Protein AF-A0A1L9RGF5-F1 (afdb_monomer_lite)

pLDDT: mean 86.35, std 18.04, range [28.81, 98.56]

Sequence (204 aa):
MDSTRITSNPTIIARNMRKLTLLAQNYNLTIAYEAPAWGIHLNTWQQTHQIIQMVNLPNLKHCLDTFHISTKLACDPFNATSPIKPTGMDNFTTSLTEMKQTLQPSDIAYFQLSDATVADPAQRGYPRKDLAQPAYMTQSRNCRIFPCEEAYGGILPAVDVARAVFDLGYEGWVSMEVFYTELWEEREEYVFLFLYHIIWMLMR

Structure (mmCIF, N/CA/C/O backbone):
data_AF-A0A1L9RGF5-F1
#
_entry.id   AF-A0A1L9RGF5-F1
#
loop_
_atom_site.group_PDB
_atom_site.id
_atom_site.type_symbol
_atom_site.label_atom_id
_atom_site.label_alt_id
_atom_site.label_comp_id
_atom_site.label_asym_id
_atom_site.label_entity_id
_atom_site.label_seq_id
_atom_site.pdbx_PDB_ins_code
_atom_site.Cartn_x
_atom_site.Cartn_y
_atom_site.Cartn_z
_atom_site.occupancy
_atom_site.B_iso_or_equiv
_atom_site.auth_seq_id
_atom_site.auth_comp_id
_atom_site.auth_asym_id
_atom_site.auth_atom_id
_atom_site.pdbx_PDB_model_num
ATOM 1 N N . MET A 1 1 ? 2.642 22.211 -5.045 1.00 56.94 1 MET A N 1
ATOM 2 C CA . MET A 1 1 ? 2.192 22.211 -3.633 1.00 56.94 1 MET A CA 1
ATOM 3 C C . MET A 1 1 ? 3.292 22.835 -2.793 1.00 56.94 1 MET A C 1
ATOM 5 O O . MET A 1 1 ? 4.449 22.542 -3.057 1.00 56.94 1 MET A O 1
ATOM 9 N N . ASP A 1 2 ? 2.955 23.693 -1.833 1.00 69.25 2 ASP A N 1
ATOM 10 C CA . ASP A 1 2 ? 3.931 24.274 -0.904 1.00 69.25 2 ASP A CA 1
ATOM 11 C C . ASP A 1 2 ? 4.334 23.221 0.144 1.00 69.25 2 ASP A C 1
ATOM 13 O O . ASP A 1 2 ? 3.563 22.913 1.055 1.00 69.25 2 ASP A O 1
ATOM 17 N N . SER A 1 3 ? 5.520 22.628 -0.016 1.00 66.50 3 SER A N 1
ATOM 18 C CA . SER A 1 3 ? 6.023 21.556 0.854 1.00 66.50 3 SER A CA 1
ATOM 19 C C . SER A 1 3 ? 6.250 22.014 2.296 1.00 66.50 3 SER A C 1
ATOM 21 O O . SER A 1 3 ? 6.232 21.180 3.201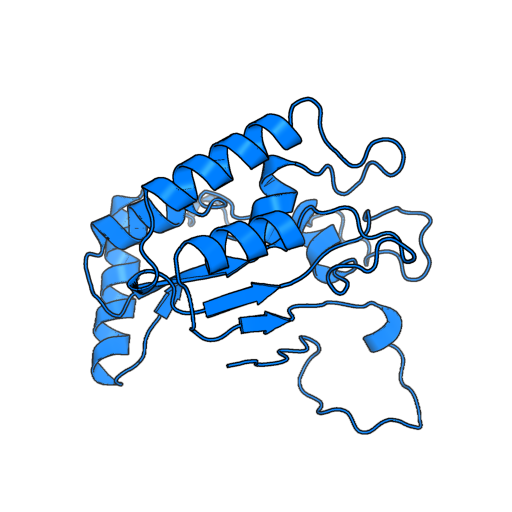 1.00 66.50 3 SER A O 1
ATOM 23 N N . THR A 1 4 ? 6.375 23.323 2.543 1.00 72.75 4 THR A N 1
ATOM 24 C CA . THR A 1 4 ? 6.558 23.880 3.893 1.00 72.75 4 THR A CA 1
ATOM 25 C C . THR A 1 4 ? 5.317 23.722 4.774 1.00 72.75 4 THR A C 1
ATOM 27 O O . THR A 1 4 ? 5.412 23.746 6.000 1.00 72.75 4 THR A O 1
ATOM 30 N N . ARG A 1 5 ? 4.148 23.488 4.163 1.00 81.88 5 ARG A N 1
ATOM 31 C CA . ARG A 1 5 ? 2.879 23.233 4.864 1.00 81.88 5 ARG A CA 1
ATOM 32 C C . ARG A 1 5 ? 2.618 21.749 5.129 1.00 81.88 5 ARG A C 1
ATOM 34 O O . ARG A 1 5 ? 1.584 21.409 5.701 1.00 81.88 5 ARG A O 1
ATOM 41 N N . ILE A 1 6 ? 3.527 20.865 4.717 1.00 86.81 6 ILE A N 1
ATOM 42 C CA . ILE A 1 6 ? 3.364 19.413 4.812 1.00 86.81 6 ILE A CA 1
ATOM 43 C C . ILE A 1 6 ? 4.264 18.898 5.933 1.00 86.81 6 ILE A C 1
ATOM 45 O O . ILE A 1 6 ? 5.486 18.860 5.812 1.00 86.81 6 ILE A O 1
ATOM 49 N N . THR A 1 7 ? 3.651 18.509 7.048 1.00 91.06 7 THR A N 1
ATOM 50 C CA . THR A 1 7 ? 4.383 18.040 8.228 1.00 91.06 7 THR A CA 1
ATOM 51 C C . THR A 1 7 ? 4.850 16.593 8.075 1.00 91.06 7 THR A C 1
ATOM 53 O O . THR A 1 7 ? 4.091 15.740 7.619 1.00 91.06 7 THR A O 1
ATOM 56 N N . SER A 1 8 ? 6.079 16.312 8.507 1.00 92.94 8 SER A N 1
ATOM 57 C CA . SER A 1 8 ? 6.613 14.958 8.697 1.00 92.94 8 SER A CA 1
ATOM 58 C C . SER A 1 8 ? 6.431 14.439 10.128 1.00 92.94 8 SER A C 1
ATOM 60 O O . SER A 1 8 ? 6.827 13.318 10.428 1.00 92.94 8 SER A O 1
ATOM 62 N N . ASN A 1 9 ? 5.863 15.244 11.038 1.00 95.62 9 ASN A N 1
ATOM 63 C CA . ASN A 1 9 ? 5.766 14.892 12.452 1.00 95.62 9 ASN A CA 1
ATOM 64 C C . ASN A 1 9 ? 4.629 13.874 12.680 1.00 95.62 9 ASN A C 1
ATOM 66 O O . ASN A 1 9 ? 3.456 14.253 12.561 1.00 95.62 9 ASN A O 1
ATOM 70 N N . PRO A 1 10 ? 4.936 12.623 13.077 1.00 95.88 10 PRO A N 1
ATOM 71 C CA . PRO A 1 10 ? 3.932 11.569 13.204 1.00 95.88 10 PRO A CA 1
ATOM 72 C C . PRO A 1 10 ? 2.870 11.889 14.262 1.00 95.88 10 PRO A C 1
ATOM 74 O O . PRO A 1 10 ? 1.701 11.579 14.062 1.00 95.88 10 PRO A O 1
ATOM 77 N N . THR A 1 11 ? 3.218 12.611 15.330 1.00 97.62 11 THR A N 1
ATOM 78 C CA . THR A 1 11 ? 2.260 13.038 16.362 1.00 97.62 11 THR A CA 1
ATOM 79 C C . THR A 1 11 ? 1.244 14.040 15.816 1.00 97.62 11 THR A C 1
ATOM 81 O O . THR A 1 11 ? 0.062 13.984 16.161 1.00 97.62 11 THR A O 1
ATOM 84 N N . ILE A 1 12 ? 1.667 14.959 14.940 1.00 96.88 12 ILE A N 1
ATOM 85 C CA . ILE A 1 12 ? 0.743 15.907 14.298 1.00 96.88 12 ILE A CA 1
ATOM 86 C C . ILE A 1 12 ? -0.170 15.166 13.318 1.00 96.88 12 ILE A C 1
ATOM 88 O O . ILE A 1 12 ? -1.377 15.424 13.305 1.00 96.88 12 ILE A O 1
ATOM 92 N N . ILE A 1 13 ? 0.384 14.232 12.540 1.00 96.75 13 ILE A N 1
ATOM 93 C CA . ILE A 1 13 ? -0.374 13.415 11.587 1.00 96.75 13 ILE A CA 1
ATOM 94 C C . ILE A 1 13 ? -1.412 12.568 12.330 1.00 96.75 13 ILE A C 1
ATOM 96 O O . ILE A 1 13 ? -2.599 12.662 12.022 1.00 96.75 13 ILE A O 1
ATOM 100 N N . ALA A 1 14 ? -1.008 11.839 13.373 1.00 98.06 14 ALA A N 1
ATOM 101 C CA . ALA A 1 14 ? -1.903 11.042 14.207 1.00 98.06 14 ALA A CA 1
ATOM 102 C C . ALA A 1 14 ? -2.989 11.899 14.870 1.00 98.06 14 ALA A C 1
ATOM 104 O O . ALA A 1 14 ? -4.164 11.546 14.841 1.00 98.06 14 ALA A O 1
ATOM 105 N N . ARG A 1 15 ? -2.652 13.084 15.396 1.00 98.19 15 ARG A N 1
ATOM 106 C CA . ARG A 1 15 ? -3.656 14.009 15.948 1.00 98.19 15 ARG A CA 1
ATOM 107 C C . ARG A 1 15 ? -4.696 14.423 14.902 1.00 98.19 15 ARG A C 1
ATOM 109 O O . ARG A 1 15 ? -5.881 14.504 15.226 1.00 98.19 15 ARG A O 1
ATOM 116 N N . ASN A 1 16 ? -4.273 14.707 13.671 1.00 96.75 16 ASN A N 1
ATOM 117 C CA . ASN A 1 16 ? -5.183 15.078 12.585 1.00 96.75 16 ASN A CA 1
ATOM 118 C C . ASN A 1 16 ? -6.050 13.884 12.155 1.00 96.75 16 ASN A C 1
ATOM 120 O O . ASN A 1 16 ? -7.268 14.026 12.053 1.00 96.75 16 ASN A O 1
ATOM 124 N N . MET A 1 17 ? -5.450 12.701 12.000 1.00 97.88 17 MET A N 1
ATOM 125 C CA . MET A 1 17 ? -6.166 11.466 11.676 1.00 97.88 17 MET A CA 1
ATOM 126 C C . MET A 1 17 ? -7.168 11.078 12.762 1.00 97.88 17 MET A C 1
ATOM 128 O O . MET A 1 17 ? -8.285 10.677 12.443 1.00 97.88 17 MET A O 1
ATOM 132 N N . ARG A 1 18 ? -6.843 11.281 14.044 1.00 98.44 18 ARG A N 1
ATOM 133 C CA . ARG A 1 18 ? -7.772 11.043 15.156 1.00 98.44 18 ARG A CA 1
ATOM 134 C C . ARG A 1 18 ? -9.020 11.919 15.052 1.00 98.44 18 ARG A C 1
ATOM 136 O O . ARG A 1 18 ? -10.116 11.422 15.279 1.00 98.44 18 ARG A O 1
ATOM 143 N N . LYS A 1 19 ? -8.886 13.192 14.656 1.00 98.44 19 LYS A N 1
ATOM 144 C CA . LYS A 1 19 ? -10.044 14.078 14.425 1.00 98.44 19 LYS A CA 1
ATOM 145 C C . LYS A 1 19 ? -10.936 13.568 13.290 1.00 98.44 19 LYS A C 1
ATOM 147 O O . LYS A 1 19 ? -12.147 13.508 13.469 1.00 98.44 19 LYS A O 1
ATOM 152 N N . LEU A 1 20 ? -10.342 13.181 12.157 1.00 98.12 20 LEU A N 1
ATOM 153 C CA . LEU A 1 20 ? -11.079 12.602 11.026 1.00 98.12 20 LEU A CA 1
ATOM 154 C C . LEU A 1 20 ? -11.795 11.306 11.431 1.00 98.12 20 LEU A C 1
ATOM 156 O O . LEU A 1 20 ? -12.963 11.115 11.114 1.00 98.12 20 LEU A O 1
ATOM 160 N N . THR A 1 21 ? -11.108 10.447 12.179 1.00 98.25 21 THR A N 1
ATOM 161 C CA . THR A 1 21 ? -11.623 9.140 12.601 1.00 98.25 21 THR A CA 1
ATOM 162 C C . THR A 1 21 ? -12.789 9.274 13.584 1.00 98.25 21 THR A C 1
ATOM 164 O O . THR A 1 21 ? -13.803 8.596 13.424 1.00 98.25 21 THR A O 1
ATOM 167 N N . LEU A 1 22 ? -12.696 10.192 14.556 1.00 98.38 22 LEU A N 1
ATOM 168 C CA . LEU A 1 22 ? -13.803 10.514 15.468 1.00 98.38 22 LEU A CA 1
ATOM 169 C C . LEU A 1 22 ? -15.009 11.095 14.720 1.00 98.38 22 LEU A C 1
ATOM 171 O O . LEU A 1 22 ? -16.147 10.772 15.043 1.00 98.38 22 LEU A O 1
ATOM 175 N N . LEU A 1 23 ? -14.775 11.930 13.702 1.00 98.31 23 LEU A N 1
ATOM 176 C CA . LEU A 1 23 ? -15.855 12.446 12.864 1.00 98.31 23 LEU A CA 1
ATOM 177 C C . LEU A 1 23 ? -16.538 11.316 12.083 1.00 98.31 23 LEU A C 1
ATOM 179 O O . LEU A 1 23 ? -17.761 11.241 12.085 1.00 98.31 23 LEU A O 1
ATOM 183 N N . ALA A 1 24 ? -15.761 10.427 11.462 1.00 97.94 24 ALA A N 1
ATOM 184 C CA . ALA A 1 24 ? -16.268 9.275 10.719 1.00 97.94 24 ALA A CA 1
ATOM 185 C C . ALA A 1 24 ? -17.099 8.329 11.602 1.00 97.94 24 ALA A C 1
ATOM 187 O O . ALA A 1 24 ? -18.116 7.797 11.156 1.00 97.94 24 ALA A O 1
ATOM 188 N N . GLN A 1 25 ? -16.715 8.182 12.873 1.00 96.12 25 GLN A N 1
ATOM 189 C CA . GLN A 1 25 ? -17.428 7.354 13.842 1.00 96.12 25 GLN A CA 1
ATOM 190 C C . GLN A 1 25 ? -18.877 7.820 14.056 1.00 96.12 25 GLN A C 1
ATOM 192 O O . GLN A 1 25 ? -19.767 6.981 14.162 1.00 96.12 25 GLN A O 1
ATOM 197 N N . ASN A 1 26 ? -19.144 9.133 14.024 1.00 97.38 26 ASN A N 1
ATOM 198 C CA . ASN A 1 26 ? -20.505 9.679 14.141 1.00 97.38 26 ASN A CA 1
ATOM 199 C C . ASN A 1 26 ? -21.429 9.268 12.981 1.00 97.38 26 ASN A C 1
ATOM 201 O O . ASN A 1 26 ? -22.647 9.381 13.098 1.00 97.38 26 ASN A O 1
ATOM 205 N N . TYR A 1 27 ? -20.854 8.797 11.873 1.00 97.94 27 TYR A N 1
ATOM 206 C CA . TYR A 1 27 ? -21.569 8.344 10.682 1.00 97.94 27 TYR A CA 1
ATOM 207 C C . TYR A 1 27 ? -21.451 6.830 10.460 1.00 97.94 27 TYR A C 1
ATOM 209 O O . TYR A 1 27 ? -21.814 6.347 9.392 1.00 97.94 27 TYR A O 1
ATOM 217 N N . ASN A 1 28 ? -20.942 6.072 11.442 1.00 96.56 28 ASN A N 1
ATOM 218 C CA . ASN A 1 28 ? -20.653 4.638 11.314 1.00 96.56 28 ASN A CA 1
ATOM 219 C C . ASN A 1 28 ? -19.718 4.305 10.133 1.00 96.56 28 ASN A C 1
ATOM 221 O O . ASN A 1 28 ? -19.829 3.245 9.519 1.00 96.56 28 ASN A O 1
ATOM 225 N N . LEU A 1 29 ? -18.790 5.212 9.811 1.00 97.44 29 LEU A N 1
ATOM 226 C CA . LEU A 1 29 ? -17.823 5.031 8.732 1.00 97.44 29 LEU A CA 1
ATOM 227 C C . LEU A 1 29 ? -16.473 4.536 9.266 1.00 97.44 29 LEU A C 1
ATOM 229 O O . LEU A 1 29 ? -15.994 4.964 10.323 1.00 97.44 29 LEU A O 1
ATOM 233 N N . THR A 1 30 ? -15.841 3.663 8.480 1.00 97.31 30 THR A N 1
ATOM 234 C CA . THR A 1 30 ? -14.445 3.244 8.657 1.00 97.31 30 THR A CA 1
ATOM 235 C C . THR A 1 30 ? -13.564 4.016 7.682 1.00 97.31 30 THR A C 1
ATOM 237 O O . THR A 1 30 ? -13.888 4.126 6.503 1.00 97.31 30 THR A O 1
ATOM 240 N N . ILE A 1 31 ? -12.448 4.544 8.173 1.00 98.12 31 ILE A N 1
ATOM 241 C CA . ILE A 1 31 ? -11.410 5.173 7.363 1.00 98.12 31 ILE A CA 1
ATOM 242 C C . ILE A 1 31 ? -10.376 4.108 7.001 1.00 98.12 31 ILE A C 1
ATOM 244 O O . ILE A 1 31 ? -9.749 3.529 7.888 1.00 98.12 31 ILE A O 1
ATOM 248 N N . ALA A 1 32 ? -10.191 3.874 5.705 1.00 97.69 32 ALA A N 1
ATOM 249 C CA . ALA A 1 32 ? -9.084 3.088 5.178 1.00 97.69 32 ALA A CA 1
ATOM 250 C C . ALA A 1 32 ? -7.934 4.050 4.842 1.00 97.69 32 ALA A C 1
ATOM 252 O O . ALA A 1 32 ? -8.108 4.971 4.044 1.00 97.69 32 ALA A O 1
ATOM 253 N N . TYR A 1 33 ? -6.789 3.896 5.505 1.00 97.75 33 TYR A N 1
ATOM 254 C CA . TYR A 1 33 ? -5.640 4.778 5.344 1.00 97.75 33 TYR A CA 1
ATOM 255 C C . TYR A 1 33 ? -4.554 4.104 4.513 1.00 97.75 33 TYR A C 1
ATOM 257 O O . TYR A 1 33 ? -4.080 3.023 4.852 1.00 97.75 33 TYR A O 1
ATOM 265 N N . GLU A 1 34 ? -4.176 4.766 3.427 1.00 96.69 34 GLU A N 1
ATOM 266 C CA . GLU A 1 34 ? -3.243 4.271 2.426 1.00 96.69 34 GLU A CA 1
ATOM 267 C C . GLU A 1 34 ? -1.946 5.088 2.422 1.00 96.69 34 GLU A C 1
ATOM 269 O O . GLU A 1 34 ? -1.970 6.317 2.551 1.00 96.69 34 GLU A O 1
ATOM 274 N N . ALA A 1 35 ? -0.811 4.411 2.234 1.00 94.50 35 ALA A N 1
ATOM 275 C CA . ALA A 1 35 ? 0.481 5.048 1.998 1.00 94.50 35 ALA A CA 1
ATOM 276 C C . ALA A 1 35 ? 0.894 4.908 0.522 1.00 94.50 35 ALA A C 1
ATOM 278 O O . ALA A 1 35 ? 1.521 3.909 0.162 1.00 94.50 35 ALA A O 1
ATOM 279 N N . PRO A 1 36 ? 0.620 5.910 -0.332 1.00 95.50 36 PRO A N 1
ATOM 280 C CA . PRO A 1 36 ? 1.058 5.868 -1.718 1.00 95.50 36 PRO A CA 1
ATOM 281 C C . PRO A 1 36 ? 2.584 5.911 -1.821 1.00 95.50 36 PRO A C 1
ATOM 283 O O . PRO A 1 36 ? 3.245 6.673 -1.114 1.00 95.50 36 PRO A O 1
ATOM 286 N N . ALA A 1 37 ? 3.157 5.158 -2.763 1.00 95.12 37 ALA A N 1
ATOM 287 C CA . ALA A 1 37 ? 4.614 5.021 -2.929 1.00 95.12 37 ALA A CA 1
ATOM 288 C C . ALA A 1 37 ? 5.360 6.356 -3.172 1.00 95.12 37 ALA A C 1
ATOM 290 O O . ALA A 1 37 ? 6.562 6.465 -2.912 1.00 95.12 37 ALA A O 1
ATOM 291 N N . TRP A 1 38 ? 4.654 7.387 -3.648 1.00 93.19 38 TRP A N 1
ATOM 292 C CA . TRP A 1 38 ? 5.167 8.749 -3.862 1.00 93.19 38 TRP A CA 1
ATOM 293 C C . TRP A 1 38 ? 4.824 9.736 -2.736 1.00 93.19 38 TRP A C 1
ATOM 295 O O . TRP A 1 38 ? 5.002 10.945 -2.906 1.00 93.19 38 TRP A O 1
ATOM 305 N N . GLY A 1 39 ? 4.298 9.271 -1.603 1.00 92.00 39 GLY A N 1
ATOM 306 C CA . GLY A 1 39 ? 4.026 10.137 -0.464 1.00 92.00 39 GLY A CA 1
ATOM 307 C C . GLY A 1 39 ? 5.298 10.838 0.026 1.00 92.00 39 GLY A C 1
ATOM 308 O O . GLY A 1 39 ? 6.377 10.242 0.077 1.00 92.00 39 GLY A O 1
ATOM 309 N N . ILE A 1 40 ? 5.166 12.125 0.363 1.00 90.06 40 ILE A N 1
ATOM 310 C CA . ILE A 1 40 ? 6.303 13.015 0.660 1.00 90.06 40 ILE A CA 1
ATOM 311 C C . ILE A 1 40 ? 7.030 12.580 1.939 1.00 90.06 40 ILE A C 1
ATOM 313 O O . ILE A 1 40 ? 8.254 12.512 1.949 1.00 90.06 40 ILE A O 1
ATOM 317 N N . HIS A 1 41 ? 6.275 12.256 2.996 1.00 90.75 41 HIS A N 1
ATOM 318 C CA . HIS A 1 41 ? 6.820 11.822 4.294 1.00 90.75 41 HIS A CA 1
ATOM 319 C C . HIS A 1 41 ? 6.364 10.416 4.710 1.00 90.75 41 HIS A C 1
ATOM 321 O O . HIS A 1 41 ? 7.046 9.761 5.494 1.00 90.75 41 HIS A O 1
ATOM 327 N N . LEU A 1 42 ? 5.220 9.960 4.188 1.00 92.75 42 LEU A N 1
ATOM 328 C CA . LEU A 1 42 ? 4.596 8.668 4.485 1.00 92.75 42 LEU A CA 1
ATOM 329 C C . LEU A 1 42 ? 4.335 7.927 3.175 1.00 92.75 42 LEU A C 1
ATOM 331 O O . LEU A 1 42 ? 3.553 8.409 2.360 1.00 92.75 42 LEU A O 1
ATOM 335 N N . ASN A 1 43 ? 5.010 6.802 2.961 1.00 95.44 43 ASN A N 1
ATOM 336 C CA . ASN A 1 43 ? 4.931 6.023 1.724 1.00 95.44 43 ASN A CA 1
ATOM 337 C C . ASN A 1 43 ? 5.195 4.519 1.921 1.00 95.44 43 ASN A C 1
ATOM 339 O O . ASN A 1 43 ? 5.500 3.824 0.952 1.00 95.44 43 ASN A O 1
ATOM 343 N N . THR A 1 44 ? 5.081 4.014 3.154 1.00 97.56 44 THR A N 1
ATOM 344 C CA . THR A 1 44 ? 5.087 2.574 3.448 1.00 97.56 44 THR A CA 1
ATOM 345 C C . THR A 1 44 ? 3.959 2.190 4.402 1.00 97.56 44 THR A C 1
ATOM 347 O O . THR A 1 44 ? 3.500 3.005 5.211 1.00 97.56 44 THR A O 1
ATOM 350 N N . TRP A 1 45 ? 3.535 0.924 4.350 1.00 97.88 45 TRP A N 1
ATOM 351 C CA . TRP A 1 45 ? 2.506 0.404 5.252 1.00 97.88 45 TRP A CA 1
ATOM 352 C C . TRP A 1 45 ? 2.960 0.443 6.721 1.00 97.88 45 TRP A C 1
ATOM 354 O O . TRP A 1 45 ? 2.133 0.698 7.593 1.00 97.88 45 TRP A O 1
ATOM 364 N N . GLN A 1 46 ? 4.260 0.274 7.014 1.00 98.06 46 GLN A N 1
ATOM 365 C CA . GLN A 1 46 ? 4.794 0.367 8.381 1.00 98.06 46 GLN A CA 1
ATOM 366 C C . GLN A 1 46 ? 4.556 1.755 8.975 1.00 98.06 46 GLN A C 1
ATOM 368 O O . GLN A 1 46 ? 4.136 1.893 10.125 1.00 98.06 46 GLN A O 1
ATOM 373 N N . GLN A 1 47 ? 4.791 2.802 8.182 1.00 97.50 47 GLN A N 1
ATOM 374 C CA . GLN A 1 47 ? 4.573 4.167 8.637 1.00 97.50 47 GLN A CA 1
ATOM 375 C C . GLN A 1 47 ? 3.081 4.445 8.860 1.00 97.50 47 GLN A C 1
ATOM 377 O O . GLN A 1 47 ? 2.711 5.034 9.876 1.00 97.50 47 GLN A O 1
ATOM 382 N N . THR A 1 48 ? 2.210 3.970 7.964 1.00 97.50 48 THR A N 1
ATOM 383 C CA . THR A 1 48 ? 0.754 4.004 8.178 1.00 97.50 48 THR A CA 1
ATOM 384 C C . THR A 1 48 ? 0.372 3.273 9.461 1.00 97.50 48 THR A C 1
ATOM 386 O O . THR A 1 48 ? -0.380 3.817 10.267 1.00 97.50 48 THR A O 1
ATOM 389 N N . HIS A 1 49 ? 0.938 2.090 9.707 1.00 98.44 49 HIS A N 1
ATOM 390 C CA . HIS A 1 49 ? 0.668 1.305 10.908 1.00 98.44 49 HIS A CA 1
ATOM 391 C C . HIS A 1 49 ? 1.055 2.075 12.175 1.00 98.44 49 HIS A C 1
ATOM 393 O O . HIS A 1 49 ? 0.249 2.164 13.098 1.00 98.44 49 HIS A O 1
ATOM 399 N N . GLN A 1 50 ? 2.223 2.727 12.192 1.00 98.25 50 GLN A N 1
ATOM 400 C CA . GLN A 1 50 ? 2.641 3.588 13.302 1.00 98.25 50 GLN A CA 1
ATOM 401 C C . GLN A 1 50 ? 1.610 4.694 13.589 1.00 98.25 50 GLN A C 1
ATOM 403 O O . GLN A 1 50 ? 1.270 4.938 14.749 1.00 98.25 50 GLN A O 1
ATOM 408 N N . ILE A 1 51 ? 1.081 5.349 12.550 1.00 98.50 51 ILE A N 1
ATOM 409 C CA . ILE A 1 51 ? 0.043 6.376 12.711 1.00 98.50 51 ILE A CA 1
ATOM 410 C C . ILE A 1 51 ? -1.264 5.773 13.236 1.00 98.50 51 ILE A C 1
ATOM 412 O O . ILE A 1 51 ? -1.859 6.343 14.150 1.00 98.50 51 ILE A O 1
ATOM 416 N N . ILE A 1 52 ? -1.703 4.628 12.705 1.00 98.44 52 ILE A N 1
ATOM 417 C CA . ILE A 1 52 ? -2.920 3.934 13.157 1.00 98.44 52 ILE A CA 1
ATOM 418 C C . ILE A 1 52 ? -2.815 3.580 14.647 1.00 98.44 52 ILE A C 1
ATOM 420 O O . ILE A 1 52 ? -3.731 3.884 15.414 1.00 98.44 52 ILE A O 1
ATOM 424 N N . GLN A 1 53 ? -1.673 3.039 15.078 1.00 98.44 53 GLN A N 1
ATOM 425 C CA . GLN A 1 53 ? -1.404 2.718 16.482 1.00 98.44 53 GLN A CA 1
ATOM 426 C C . GLN A 1 53 ? -1.446 3.966 17.378 1.00 98.44 53 GLN A C 1
ATOM 428 O O . GLN A 1 53 ? -2.051 3.941 18.447 1.00 98.44 53 GLN A O 1
ATOM 433 N N . MET A 1 54 ? -0.873 5.092 16.935 1.00 98.50 54 MET A N 1
ATOM 434 C CA . MET A 1 54 ? -0.946 6.360 17.677 1.00 98.50 54 MET A CA 1
ATOM 435 C C . MET A 1 54 ? -2.370 6.927 17.755 1.00 98.50 54 MET A C 1
ATOM 437 O O . MET A 1 54 ? -2.737 7.547 18.754 1.00 98.50 54 MET A O 1
ATOM 441 N N . VAL A 1 55 ? -3.169 6.757 16.697 1.00 98.56 55 VAL A N 1
ATOM 442 C CA . VAL A 1 55 ? -4.569 7.197 16.678 1.00 98.56 55 VAL A CA 1
ATOM 443 C C . VAL A 1 55 ? -5.407 6.358 17.630 1.00 98.56 55 VAL A C 1
ATOM 445 O O . VAL A 1 55 ? -6.250 6.943 18.307 1.00 98.56 55 VAL A O 1
ATOM 448 N N . ASN A 1 56 ? -5.170 5.045 17.707 1.00 98.00 56 ASN A N 1
ATOM 449 C CA . ASN A 1 56 ? -5.831 4.107 18.616 1.00 98.00 56 ASN A CA 1
ATOM 450 C C . ASN A 1 56 ? -7.369 4.239 18.609 1.00 98.00 56 ASN A C 1
ATOM 452 O O . ASN A 1 56 ? -7.994 4.571 19.622 1.00 98.00 56 ASN A O 1
ATOM 456 N N . LEU A 1 57 ? -7.972 4.062 17.429 1.00 98.06 57 LEU A N 1
ATOM 457 C CA . LEU A 1 57 ? -9.422 4.017 17.228 1.00 98.06 57 LEU A CA 1
ATOM 458 C C . LEU A 1 57 ? -9.768 2.882 16.252 1.00 98.06 57 LEU A C 1
ATOM 460 O O . LEU A 1 57 ? -9.113 2.764 15.218 1.00 98.06 57 LEU A O 1
ATOM 464 N N . PRO A 1 58 ? -10.806 2.074 16.531 1.00 97.12 58 PRO A N 1
ATOM 465 C CA . PRO A 1 58 ? -11.069 0.831 15.798 1.00 97.12 58 PRO A CA 1
ATOM 466 C C . PRO A 1 58 ? -11.595 1.035 14.367 1.00 97.12 58 PRO A C 1
ATOM 468 O O . PRO A 1 58 ? -11.558 0.110 13.557 1.00 97.12 58 PRO A O 1
ATOM 471 N N . ASN A 1 59 ? -12.108 2.228 14.047 1.00 97.69 59 ASN A N 1
ATOM 472 C CA . ASN A 1 59 ? -12.619 2.583 12.723 1.00 97.69 59 ASN A CA 1
ATOM 473 C C . ASN A 1 59 ? -11.583 3.323 11.857 1.00 97.69 59 ASN A C 1
ATOM 475 O O . ASN A 1 59 ? -11.956 3.914 10.846 1.00 97.69 59 ASN A O 1
ATOM 479 N N . LEU A 1 60 ? -10.300 3.294 12.229 1.00 98.50 60 LEU A N 1
ATOM 480 C CA . LEU A 1 60 ? -9.187 3.637 11.348 1.00 98.50 60 LEU A CA 1
ATOM 481 C C . LEU A 1 60 ? -8.362 2.378 11.093 1.00 98.50 60 LEU A C 1
ATOM 483 O O . LEU A 1 60 ? -7.828 1.783 12.025 1.00 98.50 60 LEU A O 1
ATOM 487 N N . LYS A 1 61 ? -8.263 1.985 9.829 1.00 98.56 61 LYS A N 1
ATOM 488 C CA . LYS A 1 61 ? -7.668 0.720 9.398 1.00 98.56 61 LYS A CA 1
ATOM 489 C C . LYS A 1 61 ? -6.801 0.926 8.165 1.00 98.56 61 LYS A C 1
ATOM 491 O O . LYS A 1 61 ? -6.857 1.976 7.529 1.00 98.56 61 LYS A O 1
ATOM 496 N N . HIS A 1 62 ? -6.015 -0.079 7.812 1.00 98.50 62 HIS A N 1
ATOM 497 C CA . HIS A 1 62 ? -5.202 -0.070 6.603 1.00 98.50 62 HIS A CA 1
ATOM 498 C C . HIS A 1 62 ? -6.056 -0.170 5.339 1.00 98.50 62 HIS A C 1
ATOM 500 O O . HIS A 1 62 ? -7.001 -0.960 5.271 1.00 98.50 62 HIS A O 1
ATOM 506 N N . CYS A 1 63 ? -5.669 0.614 4.337 1.00 98.12 63 CYS A N 1
ATOM 507 C CA . CYS A 1 63 ? -5.870 0.292 2.933 1.00 98.12 63 CYS A CA 1
ATOM 508 C C . CYS A 1 63 ? -4.539 -0.258 2.414 1.00 98.12 63 CYS A C 1
ATOM 510 O O . CYS A 1 63 ? -3.545 0.473 2.398 1.00 98.12 63 CYS A O 1
ATOM 512 N N . LEU A 1 64 ? -4.492 -1.545 2.076 1.00 98.38 64 LEU A N 1
ATOM 513 C CA . LEU A 1 64 ? -3.297 -2.151 1.489 1.00 98.38 64 LEU A CA 1
ATOM 514 C C . LEU A 1 64 ? -3.428 -2.142 -0.036 1.00 98.38 64 LEU A C 1
ATOM 516 O O . LEU A 1 64 ? -4.497 -2.441 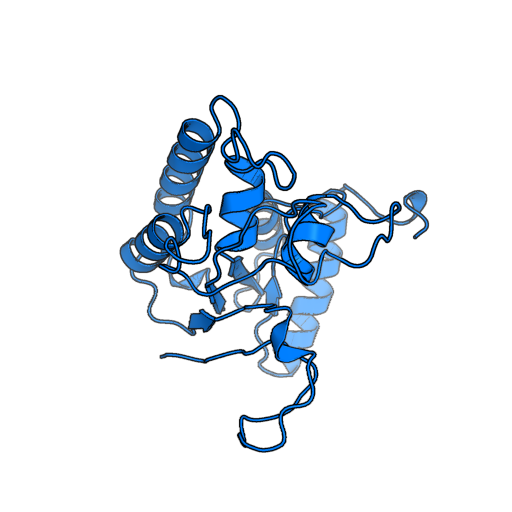-0.557 1.00 98.38 64 LEU A O 1
ATOM 520 N N . ASP A 1 65 ? -2.338 -1.834 -0.731 1.00 98.12 65 ASP A N 1
ATOM 521 C CA . ASP A 1 65 ? -2.272 -1.797 -2.195 1.00 98.12 65 ASP A CA 1
ATOM 522 C C . ASP A 1 65 ? -1.001 -2.517 -2.658 1.00 98.12 65 ASP A C 1
ATOM 524 O O . ASP A 1 65 ? 0.121 -2.150 -2.274 1.00 98.12 65 ASP A O 1
ATOM 528 N N . THR A 1 66 ? -1.173 -3.557 -3.478 1.00 98.19 66 THR A N 1
ATOM 529 C CA . THR A 1 66 ? -0.059 -4.346 -4.013 1.00 98.19 66 THR A CA 1
ATOM 530 C C . THR A 1 66 ? 0.902 -3.510 -4.843 1.00 98.19 66 THR A C 1
ATOM 532 O O . THR A 1 66 ? 2.112 -3.719 -4.742 1.00 98.19 66 THR A O 1
ATOM 535 N N . PHE A 1 67 ? 0.420 -2.530 -5.609 1.00 97.50 67 PHE A N 1
ATOM 536 C CA . PHE A 1 67 ? 1.284 -1.657 -6.395 1.00 97.50 67 PHE A CA 1
ATOM 537 C C . PHE A 1 67 ? 2.164 -0.803 -5.486 1.00 97.50 67 PHE A C 1
ATOM 539 O O . PHE A 1 67 ? 3.381 -0.755 -5.674 1.00 97.50 67 PHE A O 1
ATOM 546 N N . HIS A 1 68 ? 1.592 -0.131 -4.484 1.00 97.75 68 HIS A N 1
ATOM 547 C CA . HIS A 1 68 ? 2.369 0.7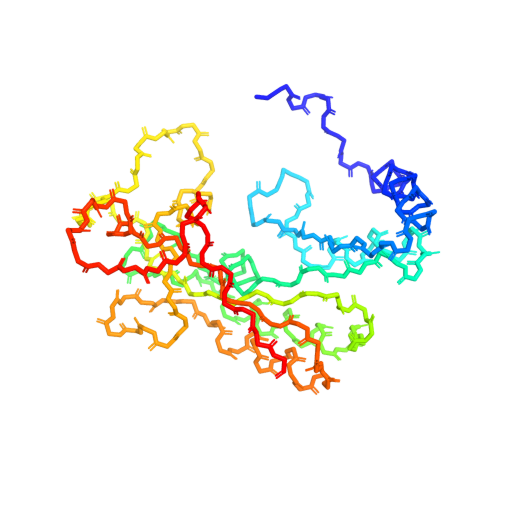51 -3.608 1.00 97.75 68 HIS A CA 1
ATOM 548 C C . HIS A 1 68 ? 3.413 -0.002 -2.788 1.00 97.75 68 HIS A C 1
ATOM 550 O O . HIS A 1 68 ? 4.555 0.453 -2.694 1.00 97.75 68 HIS A O 1
ATOM 556 N N . ILE A 1 69 ? 3.050 -1.168 -2.251 1.00 97.62 69 ILE A N 1
ATOM 557 C CA . ILE A 1 69 ? 3.968 -2.018 -1.486 1.00 97.62 69 ILE A CA 1
ATOM 558 C C . ILE A 1 69 ? 5.110 -2.513 -2.386 1.00 97.62 69 ILE A C 1
ATOM 560 O O . ILE A 1 69 ? 6.286 -2.351 -2.045 1.00 97.62 69 ILE A O 1
ATOM 564 N N . SER A 1 70 ? 4.781 -3.057 -3.559 1.00 97.00 70 SER A N 1
ATOM 565 C CA . SER A 1 70 ? 5.762 -3.636 -4.481 1.00 97.00 70 SER A CA 1
ATOM 566 C C . SER A 1 70 ? 6.681 -2.585 -5.102 1.00 97.00 70 SER A C 1
ATOM 568 O O . SER A 1 70 ? 7.904 -2.735 -5.082 1.00 97.00 70 SER A O 1
ATOM 570 N N . THR A 1 71 ? 6.127 -1.490 -5.631 1.00 94.50 71 THR A N 1
ATOM 571 C CA . THR A 1 71 ? 6.921 -0.468 -6.339 1.00 94.50 71 THR A CA 1
ATOM 572 C C . THR A 1 71 ? 7.909 0.234 -5.427 1.00 94.50 71 THR A C 1
ATOM 574 O O . THR A 1 71 ? 9.065 0.468 -5.800 1.00 94.50 71 THR A O 1
ATOM 577 N N . LYS A 1 72 ? 7.486 0.526 -4.195 1.00 93.88 72 LYS A N 1
ATOM 578 C CA . LYS A 1 72 ? 8.333 1.210 -3.229 1.00 93.88 72 LYS A CA 1
ATOM 579 C C . LYS A 1 72 ? 9.588 0.400 -2.896 1.00 93.88 72 LYS A C 1
ATOM 581 O O . LYS A 1 72 ? 10.675 0.980 -2.834 1.00 93.88 72 LYS A O 1
ATOM 586 N N . LEU A 1 73 ? 9.440 -0.912 -2.711 1.00 93.06 73 LEU A N 1
ATOM 587 C CA . LEU A 1 73 ? 10.499 -1.793 -2.214 1.00 93.06 73 LEU A CA 1
ATOM 588 C C . LEU A 1 73 ? 11.322 -2.434 -3.336 1.00 93.06 73 LEU A C 1
ATOM 590 O O . LEU A 1 73 ? 12.549 -2.429 -3.262 1.00 93.06 73 LEU A O 1
ATOM 594 N N . ALA A 1 74 ? 10.663 -2.942 -4.378 1.00 91.31 74 ALA A N 1
ATOM 595 C CA . ALA A 1 74 ? 11.292 -3.823 -5.357 1.00 91.31 74 ALA A CA 1
ATOM 596 C C . ALA A 1 74 ? 11.594 -3.157 -6.704 1.00 91.31 74 ALA A C 1
ATOM 598 O O . ALA A 1 74 ? 12.636 -3.440 -7.285 1.00 91.31 74 ALA A O 1
ATOM 599 N N . CYS A 1 75 ? 10.726 -2.273 -7.205 1.00 91.69 75 CYS A N 1
ATOM 600 C CA . CYS A 1 75 ? 10.744 -1.894 -8.623 1.00 91.69 75 CYS A CA 1
ATOM 601 C C . CYS A 1 75 ? 11.345 -0.506 -8.909 1.00 91.69 75 CYS A C 1
ATOM 603 O O . CYS A 1 75 ? 11.104 0.449 -8.169 1.00 91.69 75 CYS A O 1
ATOM 605 N N . ASP A 1 76 ? 12.107 -0.386 -9.998 1.00 90.56 76 ASP A N 1
ATOM 606 C CA . ASP A 1 76 ? 12.443 0.874 -10.662 1.00 90.56 76 ASP A CA 1
ATOM 607 C C . ASP A 1 76 ? 11.455 1.132 -11.821 1.00 90.56 76 ASP A C 1
ATOM 609 O O . ASP A 1 76 ? 11.476 0.408 -12.820 1.00 90.56 76 ASP A O 1
ATOM 613 N N . PRO A 1 77 ? 10.595 2.163 -11.719 1.00 89.06 77 PRO A N 1
ATOM 614 C CA . PRO A 1 77 ? 9.507 2.395 -12.662 1.00 89.06 77 PRO A CA 1
ATOM 615 C C . PRO A 1 77 ? 9.971 2.764 -14.072 1.00 89.06 77 PRO A C 1
ATOM 617 O O . PRO A 1 77 ? 9.144 2.740 -14.976 1.00 89.06 77 PRO A O 1
ATOM 620 N N . PHE A 1 78 ? 11.238 3.139 -14.277 1.00 88.56 78 PHE A N 1
ATOM 621 C CA . PHE A 1 78 ? 11.736 3.623 -15.571 1.00 88.56 78 PHE A CA 1
ATOM 622 C C . PHE A 1 78 ? 12.817 2.735 -16.192 1.00 88.56 78 PHE A C 1
ATOM 624 O O . PHE A 1 78 ? 13.345 3.065 -17.255 1.00 88.56 78 PHE A O 1
ATOM 631 N N . ASN A 1 79 ? 13.158 1.612 -15.559 1.00 88.88 79 ASN A N 1
ATOM 632 C CA . ASN A 1 79 ? 14.214 0.728 -16.037 1.00 88.88 79 ASN A CA 1
ATOM 633 C C . ASN A 1 79 ? 13.634 -0.523 -16.706 1.00 88.88 79 ASN A C 1
ATOM 635 O O . ASN A 1 79 ? 13.433 -1.547 -16.062 1.00 88.88 79 ASN A O 1
ATOM 639 N N . ALA A 1 80 ? 13.400 -0.453 -18.017 1.00 86.38 80 ALA A N 1
ATOM 640 C CA . ALA A 1 80 ? 12.867 -1.581 -18.787 1.00 86.38 80 ALA A CA 1
ATOM 641 C C . ALA A 1 80 ? 13.812 -2.795 -18.820 1.00 86.38 80 ALA A C 1
ATOM 643 O O . ALA A 1 80 ? 13.361 -3.935 -18.875 1.00 86.38 80 ALA A O 1
ATOM 644 N N . THR A 1 81 ? 15.125 -2.563 -18.755 1.00 88.50 81 THR A N 1
ATOM 645 C CA . THR A 1 81 ? 16.139 -3.625 -18.828 1.00 88.50 81 THR A CA 1
ATOM 646 C C . THR A 1 81 ? 16.298 -4.371 -17.503 1.00 88.50 81 THR A C 1
ATOM 648 O O . THR A 1 81 ? 16.585 -5.565 -17.492 1.00 88.50 81 THR A O 1
ATOM 651 N N . SER A 1 82 ? 16.141 -3.669 -16.381 1.00 89.62 82 SER A N 1
ATOM 652 C CA . SER A 1 82 ? 16.244 -4.219 -15.027 1.00 89.62 82 SER A CA 1
ATOM 653 C C . SER A 1 82 ? 15.183 -3.573 -14.130 1.00 89.62 82 SER A C 1
ATOM 655 O O . SER A 1 82 ? 15.516 -2.719 -13.303 1.00 89.62 82 SER A O 1
ATOM 657 N N . PRO A 1 83 ? 13.906 -3.968 -14.281 1.00 89.50 83 PRO A N 1
ATOM 658 C CA . PRO A 1 83 ? 12.787 -3.346 -13.573 1.00 89.50 83 PRO A CA 1
ATOM 659 C C . PRO A 1 83 ? 12.814 -3.589 -12.067 1.00 89.50 83 PRO A C 1
ATOM 661 O O . PRO A 1 83 ? 12.175 -2.860 -11.314 1.00 89.50 83 PRO A O 1
ATOM 664 N N . ILE A 1 84 ? 13.557 -4.596 -11.611 1.00 93.25 84 ILE A N 1
ATOM 665 C CA . ILE A 1 84 ? 13.784 -4.874 -10.198 1.00 93.25 84 ILE A CA 1
ATOM 666 C C . ILE A 1 84 ? 15.103 -4.224 -9.772 1.00 93.25 84 ILE A C 1
ATOM 668 O O . ILE A 1 84 ? 16.152 -4.438 -10.383 1.00 93.25 84 ILE A O 1
ATOM 672 N N . LYS A 1 85 ? 15.047 -3.424 -8.706 1.00 92.44 85 LYS A N 1
ATOM 673 C CA . LYS A 1 85 ? 16.210 -2.772 -8.099 1.00 92.44 85 LYS A CA 1
ATOM 674 C C . LYS A 1 85 ? 17.172 -3.818 -7.523 1.00 92.44 85 LYS A C 1
ATOM 676 O O . LYS A 1 85 ? 16.717 -4.848 -7.015 1.00 92.44 85 LYS A O 1
ATOM 681 N N . PRO A 1 86 ? 18.485 -3.529 -7.469 1.00 92.00 86 PRO A N 1
ATOM 682 C CA . PRO A 1 86 ? 19.409 -4.296 -6.638 1.00 92.00 86 PRO A CA 1
ATOM 683 C C . PRO A 1 86 ? 18.867 -4.409 -5.205 1.00 92.00 86 PRO A C 1
ATOM 685 O O . PRO A 1 86 ? 18.414 -3.407 -4.660 1.00 92.00 86 PRO A O 1
ATOM 688 N N . THR A 1 87 ? 18.865 -5.625 -4.643 1.00 92.94 87 THR A N 1
ATOM 689 C CA . THR A 1 87 ? 18.283 -5.992 -3.325 1.00 92.94 87 THR A CA 1
ATOM 690 C C . THR A 1 87 ? 16.782 -5.722 -3.143 1.00 92.94 87 THR A C 1
ATOM 692 O O . THR A 1 87 ? 16.238 -5.932 -2.058 1.00 92.94 87 THR A O 1
ATOM 695 N N . GLY A 1 88 ? 16.072 -5.311 -4.199 1.00 94.06 88 GLY A N 1
ATOM 696 C CA . GLY A 1 88 ? 14.654 -4.959 -4.133 1.00 94.06 88 GLY A CA 1
ATOM 697 C C . GLY A 1 88 ? 13.770 -6.106 -3.639 1.00 94.06 88 GLY A C 1
ATOM 698 O O . GLY A 1 88 ? 12.913 -5.897 -2.781 1.00 94.06 88 GLY A O 1
ATOM 699 N N . MET A 1 89 ? 14.027 -7.327 -4.115 1.00 96.19 89 MET A N 1
ATOM 700 C CA . MET A 1 89 ? 13.281 -8.518 -3.689 1.00 96.19 89 MET A CA 1
ATOM 701 C C . MET A 1 89 ? 13.596 -8.953 -2.255 1.00 96.19 89 MET A C 1
ATOM 703 O O . MET A 1 89 ? 12.698 -9.432 -1.563 1.00 96.19 89 MET A O 1
ATOM 707 N N . ASP A 1 90 ? 14.824 -8.741 -1.775 1.00 97.00 90 ASP A N 1
ATOM 708 C CA . ASP A 1 90 ? 15.196 -9.052 -0.389 1.00 97.00 90 ASP A CA 1
ATOM 709 C C . ASP A 1 90 ? 14.477 -8.106 0.584 1.00 97.00 90 ASP A C 1
ATOM 711 O O . ASP A 1 90 ? 13.880 -8.542 1.573 1.00 97.00 90 ASP A O 1
ATOM 715 N N . ASN A 1 91 ? 14.454 -6.807 0.260 1.00 96.38 91 ASN A N 1
ATOM 716 C CA . ASN A 1 91 ? 13.722 -5.794 1.025 1.00 96.38 91 ASN A CA 1
ATOM 717 C C . ASN A 1 91 ? 12.212 -6.061 1.008 1.00 96.38 91 ASN A C 1
ATOM 719 O O . ASN A 1 91 ? 11.546 -5.964 2.039 1.00 96.38 91 ASN A O 1
ATOM 723 N N . PHE A 1 92 ? 11.675 -6.425 -0.159 1.00 97.44 92 PHE A N 1
ATOM 724 C CA . PHE A 1 92 ? 10.275 -6.800 -0.326 1.00 97.44 92 PHE A CA 1
ATOM 725 C C . PHE A 1 92 ? 9.902 -8.011 0.537 1.00 97.44 92 PHE A C 1
ATOM 727 O O . PHE A 1 92 ? 8.970 -7.934 1.336 1.00 97.44 92 PHE A O 1
ATOM 734 N N . THR A 1 93 ? 10.680 -9.091 0.457 1.00 97.69 93 THR A N 1
ATOM 735 C CA . THR A 1 93 ? 10.453 -10.321 1.234 1.00 97.69 93 THR A CA 1
ATOM 736 C C . THR A 1 93 ? 10.539 -10.063 2.738 1.00 97.69 93 THR A C 1
ATOM 738 O O . THR A 1 93 ? 9.699 -10.537 3.509 1.00 97.69 93 THR A O 1
ATOM 741 N N . THR A 1 94 ? 11.517 -9.259 3.162 1.00 98.19 94 THR A N 1
ATOM 742 C CA . THR A 1 94 ? 11.664 -8.839 4.562 1.00 98.19 94 THR A CA 1
ATOM 743 C C . THR A 1 94 ? 10.434 -8.061 5.027 1.00 98.19 94 THR A C 1
ATOM 745 O O . THR A 1 94 ? 9.879 -8.362 6.083 1.00 98.19 94 THR A O 1
ATOM 748 N N . SER A 1 95 ? 9.945 -7.120 4.216 1.00 98.06 95 SER A N 1
ATOM 749 C CA . SER A 1 95 ? 8.760 -6.330 4.556 1.00 98.06 95 SER A CA 1
ATOM 750 C C . SER A 1 95 ? 7.478 -7.164 4.617 1.00 98.06 95 SER A C 1
ATOM 752 O O . SER A 1 95 ? 6.662 -6.936 5.507 1.00 98.06 95 SER A O 1
ATOM 754 N N . LEU A 1 96 ? 7.291 -8.145 3.727 1.00 98.25 96 LEU A N 1
ATOM 755 C CA . LEU A 1 96 ? 6.140 -9.052 3.812 1.00 98.25 96 LEU A CA 1
ATOM 756 C C . LEU A 1 96 ? 6.215 -9.960 5.042 1.00 98.25 96 LEU A C 1
ATOM 758 O O . LEU A 1 96 ? 5.192 -10.242 5.662 1.00 98.25 96 LEU A O 1
ATOM 762 N N . THR A 1 97 ? 7.417 -10.389 5.428 1.00 98.31 97 THR A N 1
ATOM 763 C CA . THR A 1 97 ? 7.620 -11.160 6.662 1.00 98.31 97 THR A CA 1
ATOM 764 C C . THR A 1 97 ? 7.239 -10.332 7.890 1.00 98.31 97 THR A C 1
ATOM 766 O O . THR A 1 97 ? 6.491 -10.808 8.742 1.00 98.31 97 THR A O 1
ATOM 769 N N . GLU A 1 98 ? 7.681 -9.073 7.948 1.00 98.44 98 GLU A N 1
ATOM 770 C CA . GLU A 1 98 ? 7.303 -8.124 9.001 1.00 98.44 98 GLU A CA 1
ATOM 771 C C . GLU A 1 98 ? 5.784 -7.886 9.030 1.00 98.44 98 GLU A C 1
ATOM 773 O O . GLU A 1 98 ? 5.177 -7.890 10.102 1.00 98.44 98 GLU A O 1
ATOM 778 N N . MET A 1 99 ? 5.147 -7.746 7.861 1.00 98.31 99 MET A N 1
ATOM 779 C CA . MET A 1 99 ? 3.697 -7.566 7.750 1.00 98.31 99 MET A CA 1
ATOM 780 C C . MET A 1 99 ? 2.940 -8.724 8.400 1.00 98.31 99 MET A C 1
ATOM 782 O O . MET A 1 99 ? 2.063 -8.481 9.229 1.00 98.31 99 MET A O 1
ATOM 786 N N . LYS A 1 100 ? 3.321 -9.971 8.085 1.00 97.81 100 LYS A N 1
ATOM 787 C CA . LYS A 1 100 ? 2.694 -11.177 8.651 1.00 97.81 100 LYS A CA 1
ATOM 788 C C . LYS A 1 100 ? 2.848 -11.287 10.171 1.00 97.81 100 LYS A C 1
ATOM 790 O O . LYS A 1 100 ? 2.021 -11.906 10.827 1.00 97.81 100 LYS A O 1
ATOM 795 N N . GLN A 1 101 ? 3.916 -10.718 10.727 1.00 98.12 101 GLN A N 1
ATOM 796 C CA . GLN A 1 101 ? 4.192 -10.733 12.167 1.00 98.12 101 GLN A CA 1
ATOM 797 C C . GLN A 1 101 ? 3.500 -9.592 12.920 1.00 98.12 101 GLN A C 1
ATOM 799 O O . GLN A 1 101 ? 3.301 -9.691 14.129 1.00 98.12 101 GLN A O 1
ATOM 804 N N . THR A 1 102 ? 3.165 -8.508 12.219 1.00 98.25 102 THR A N 1
ATOM 805 C CA . THR A 1 102 ? 2.723 -7.251 12.836 1.00 98.25 102 THR A CA 1
ATOM 806 C C . THR A 1 102 ? 1.220 -7.041 12.719 1.00 98.25 102 THR A C 1
ATOM 808 O O . THR A 1 102 ? 0.588 -6.608 13.680 1.00 98.25 102 THR A O 1
ATOM 811 N N . LEU A 1 103 ? 0.642 -7.317 11.547 1.00 98.31 103 LEU A N 1
ATOM 812 C CA . LEU A 1 103 ? -0.761 -7.023 11.271 1.00 98.31 103 LEU A CA 1
ATOM 813 C C . LEU A 1 103 ? -1.668 -8.195 11.642 1.00 98.31 103 LEU A C 1
ATOM 815 O O . LEU A 1 103 ? -1.298 -9.359 11.513 1.00 98.31 103 LEU A O 1
ATOM 819 N N . GLN A 1 104 ? -2.890 -7.872 12.048 1.00 97.81 104 GLN A N 1
ATOM 820 C CA . GLN A 1 104 ? -4.008 -8.805 12.137 1.00 97.81 104 GLN A CA 1
ATOM 821 C C . GLN A 1 104 ? -4.993 -8.549 10.987 1.00 97.81 104 GLN A C 1
ATOM 823 O O . GLN A 1 104 ? -5.120 -7.406 10.539 1.00 97.81 104 GLN A O 1
ATOM 828 N N . PRO A 1 105 ? -5.780 -9.549 10.546 1.00 97.81 105 PRO A N 1
ATOM 829 C CA . PRO A 1 105 ? -6.833 -9.343 9.544 1.00 97.81 105 PRO A CA 1
ATOM 830 C C . PRO A 1 105 ? -7.784 -8.191 9.879 1.00 97.81 105 PRO A C 1
ATOM 832 O O . PRO A 1 105 ? -8.205 -7.441 9.001 1.00 97.81 105 PRO A O 1
ATOM 835 N N . SER A 1 106 ? -8.094 -8.010 11.167 1.00 97.19 106 SER A N 1
ATOM 836 C CA . SER A 1 106 ? -8.974 -6.945 11.653 1.00 97.19 106 SER A CA 1
ATOM 837 C C . SER A 1 106 ? -8.424 -5.535 11.443 1.00 97.19 106 SER A C 1
ATOM 839 O O . SER A 1 106 ? -9.217 -4.587 11.465 1.00 97.19 106 SER A O 1
ATOM 841 N N . ASP A 1 107 ? -7.113 -5.392 11.234 1.00 98.06 107 ASP A N 1
ATOM 842 C CA . ASP A 1 107 ? -6.441 -4.110 11.010 1.00 98.06 107 ASP A CA 1
ATOM 843 C C . ASP A 1 107 ? -6.618 -3.598 9.578 1.00 98.06 107 ASP A C 1
ATOM 845 O O . ASP A 1 107 ? -6.299 -2.444 9.297 1.00 98.06 107 ASP A O 1
ATOM 849 N N . ILE A 1 108 ? -7.127 -4.433 8.668 1.00 98.38 108 ILE A N 1
ATOM 850 C CA . ILE A 1 108 ? -7.287 -4.126 7.247 1.00 98.38 108 ILE A CA 1
ATOM 851 C C . ILE A 1 108 ? -8.765 -3.818 6.984 1.00 98.38 108 ILE A C 1
ATOM 853 O O . ILE A 1 108 ? -9.655 -4.602 7.317 1.00 98.38 108 ILE A O 1
ATOM 857 N N . ALA A 1 109 ? -9.054 -2.649 6.411 1.00 97.06 109 ALA A N 1
ATOM 858 C CA . ALA A 1 109 ? -10.403 -2.309 5.952 1.00 97.06 109 ALA A CA 1
ATOM 859 C C . ALA A 1 109 ? -10.619 -2.715 4.498 1.00 97.06 109 ALA A C 1
ATOM 861 O O . ALA A 1 109 ? -11.711 -3.158 4.146 1.00 97.06 109 ALA A O 1
ATOM 862 N N . TYR A 1 110 ? -9.590 -2.537 3.673 1.00 94.94 110 TYR A N 1
ATOM 863 C CA . TYR A 1 110 ? -9.693 -2.622 2.225 1.00 94.94 110 TYR A CA 1
ATOM 864 C C . TYR A 1 110 ? -8.366 -3.092 1.631 1.00 94.94 110 TYR A C 1
ATOM 866 O O . TYR A 1 110 ? -7.303 -2.660 2.090 1.00 94.94 110 TYR A O 1
ATOM 874 N N . PHE A 1 111 ? -8.428 -3.966 0.629 1.00 97.81 111 PHE A N 1
ATOM 875 C CA . PHE A 1 111 ? -7.254 -4.456 -0.083 1.00 97.81 111 PHE A CA 1
ATOM 876 C C . PHE A 1 111 ? -7.410 -4.252 -1.593 1.00 97.81 111 PHE A C 1
ATOM 878 O O . PHE A 1 111 ? -8.450 -4.559 -2.172 1.00 97.81 111 PHE A O 1
ATOM 885 N N . GLN A 1 112 ? -6.384 -3.703 -2.231 1.00 97.75 112 GLN A N 1
ATOM 886 C CA . GLN A 1 112 ? -6.390 -3.312 -3.634 1.00 97.75 112 GLN A CA 1
ATOM 887 C C . GLN A 1 112 ? -5.298 -4.074 -4.377 1.00 97.75 112 GLN A C 1
ATOM 889 O O . GLN A 1 112 ? -4.155 -4.162 -3.924 1.00 97.75 112 GLN A O 1
ATOM 894 N N . LEU A 1 113 ? -5.684 -4.651 -5.509 1.00 97.00 113 LEU A N 1
ATOM 895 C CA . LEU A 1 113 ? -4.861 -5.503 -6.342 1.00 97.00 113 LEU A CA 1
ATOM 896 C C . LEU A 1 113 ? -4.581 -4.820 -7.672 1.00 97.00 113 LEU A C 1
ATOM 898 O O . LEU A 1 113 ? -5.487 -4.435 -8.412 1.00 97.00 113 LEU A O 1
ATOM 902 N N . SER A 1 114 ? -3.307 -4.729 -7.993 1.00 96.12 114 SER A N 1
ATOM 903 C CA . SER A 1 114 ? -2.807 -4.298 -9.286 1.00 96.12 114 SER A CA 1
ATOM 904 C C . SER A 1 114 ? -1.350 -4.706 -9.457 1.00 96.12 114 SER A C 1
ATOM 906 O O . SER A 1 114 ? -0.573 -4.811 -8.500 1.00 96.12 114 SER A O 1
ATOM 908 N N . ASP A 1 115 ? -0.993 -4.945 -10.707 1.00 95.44 115 ASP A N 1
ATOM 909 C CA . ASP A 1 115 ? 0.384 -5.019 -11.172 1.00 95.44 115 ASP A CA 1
ATOM 910 C C . ASP A 1 115 ? 0.673 -3.741 -11.975 1.00 95.44 115 ASP A C 1
ATOM 912 O O . ASP A 1 115 ? -0.183 -2.861 -12.112 1.00 95.44 115 ASP A O 1
ATOM 916 N N . ALA A 1 116 ? 1.879 -3.591 -12.497 1.00 93.88 116 ALA A N 1
ATOM 917 C CA . ALA A 1 116 ? 2.181 -2.562 -13.462 1.00 93.88 116 ALA A CA 1
ATOM 918 C C . ALA A 1 116 ? 3.253 -2.994 -14.448 1.00 93.88 116 ALA A C 1
ATOM 920 O O . ALA A 1 116 ? 4.118 -3.799 -14.121 1.00 93.88 116 ALA A O 1
ATOM 921 N N . THR A 1 117 ? 3.235 -2.369 -15.621 1.00 92.19 117 THR A N 1
ATOM 922 C CA . THR A 1 117 ? 4.377 -2.353 -16.534 1.00 92.19 117 THR A CA 1
ATOM 923 C C . THR A 1 117 ? 5.413 -1.312 -16.099 1.00 92.19 117 THR A C 1
ATOM 925 O O . THR A 1 117 ? 5.169 -0.458 -15.234 1.00 92.19 117 THR A O 1
ATOM 928 N N . VAL A 1 118 ? 6.598 -1.350 -16.711 1.00 90.31 118 VAL A N 1
ATOM 929 C CA . VAL A 1 118 ? 7.553 -0.232 -16.653 1.00 90.31 118 VAL A CA 1
ATOM 930 C C . VAL A 1 118 ? 6.955 0.973 -17.378 1.00 90.31 118 VAL A C 1
ATOM 932 O O . VAL A 1 118 ? 6.370 0.835 -18.445 1.00 90.31 118 VAL A O 1
ATOM 935 N N . ALA A 1 119 ? 7.149 2.173 -16.840 1.00 88.06 119 ALA A N 1
ATOM 936 C CA . ALA A 1 119 ? 6.793 3.425 -17.498 1.00 88.06 119 ALA A CA 1
ATOM 937 C C . ALA A 1 119 ? 7.827 3.808 -18.578 1.00 88.06 119 ALA A C 1
ATOM 939 O O . ALA A 1 119 ? 8.499 4.833 -18.467 1.00 88.06 119 ALA A O 1
ATOM 940 N N . ASP A 1 120 ? 7.979 2.979 -19.614 1.00 81.31 120 ASP A N 1
ATOM 941 C CA . ASP A 1 120 ? 8.978 3.156 -20.680 1.00 81.31 120 ASP A CA 1
ATOM 942 C C . ASP A 1 120 ? 8.566 4.239 -21.699 1.00 81.31 120 ASP A C 1
ATOM 944 O O . ASP A 1 120 ? 7.539 4.055 -22.350 1.00 81.31 120 ASP A O 1
ATOM 948 N N . PRO A 1 121 ? 9.371 5.312 -21.914 1.00 73.88 121 PRO A N 1
ATOM 949 C CA . PRO A 1 121 ? 9.236 6.314 -22.992 1.00 73.88 121 PRO A CA 1
ATOM 950 C C . PRO A 1 121 ? 8.795 5.811 -24.358 1.00 73.88 121 PRO A C 1
ATOM 952 O O . PRO A 1 121 ? 8.124 6.550 -25.082 1.00 73.88 121 PRO A O 1
ATOM 955 N N . ALA A 1 122 ? 9.196 4.599 -24.722 1.00 75.25 122 ALA A N 1
ATOM 956 C CA . ALA A 1 122 ? 8.907 4.008 -26.015 1.00 75.25 122 ALA A CA 1
ATOM 957 C C . ALA A 1 122 ? 7.542 3.298 -26.090 1.00 75.25 122 ALA A C 1
ATOM 959 O O . ALA A 1 122 ? 7.108 2.963 -27.195 1.00 75.25 122 ALA A O 1
ATOM 960 N N . GLN A 1 123 ? 6.849 3.063 -24.968 1.00 69.75 123 GLN A N 1
ATOM 961 C CA . GLN A 1 123 ? 5.594 2.309 -24.974 1.00 69.75 123 GLN A CA 1
ATOM 962 C C . GLN A 1 123 ? 4.451 3.084 -25.648 1.00 69.75 123 GLN A C 1
ATOM 964 O O . GLN A 1 123 ? 4.316 4.306 -25.519 1.00 69.75 123 GLN A O 1
ATOM 969 N N . ARG A 1 124 ? 3.578 2.365 -26.362 1.00 62.66 124 ARG A N 1
ATOM 970 C CA . ARG A 1 124 ? 2.366 2.944 -26.959 1.00 62.66 124 ARG A CA 1
ATOM 971 C C . ARG A 1 124 ? 1.457 3.478 -25.845 1.00 62.66 124 ARG A C 1
ATOM 973 O O . ARG A 1 124 ? 1.252 2.807 -24.843 1.00 62.66 124 ARG A O 1
ATOM 980 N N . GLY A 1 125 ? 0.936 4.696 -26.006 1.00 59.81 125 GLY A N 1
ATOM 981 C CA . GLY A 1 125 ? 0.163 5.352 -24.942 1.00 59.81 125 GLY A CA 1
ATOM 982 C C . GLY A 1 125 ? 1.018 5.826 -23.759 1.00 59.81 125 GLY A C 1
ATOM 983 O O . GLY A 1 125 ? 0.495 5.938 -22.653 1.00 59.81 125 GLY A O 1
ATOM 984 N N . TYR A 1 126 ? 2.318 6.083 -23.989 1.00 60.41 126 TYR A N 1
ATOM 985 C CA . TYR A 1 126 ? 3.289 6.574 -23.003 1.00 60.41 126 TYR A CA 1
ATOM 986 C C . TYR A 1 126 ? 2.687 7.591 -22.014 1.00 60.41 126 TYR A C 1
ATOM 988 O O . TYR A 1 126 ? 1.960 8.493 -22.453 1.00 60.41 126 TYR A O 1
ATOM 996 N N . PRO A 1 127 ? 3.007 7.505 -20.702 1.00 59.41 127 PRO A N 1
ATOM 997 C CA . PRO A 1 127 ? 2.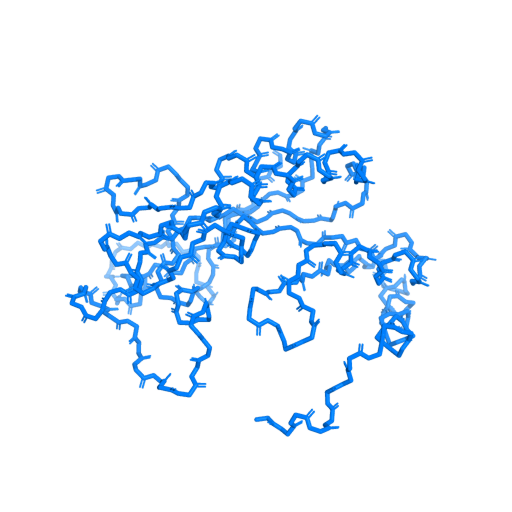492 8.405 -19.690 1.00 59.41 127 PRO A CA 1
ATOM 998 C C . PRO A 1 127 ? 2.636 9.855 -20.123 1.00 59.41 127 PRO A C 1
ATOM 1000 O O . PRO A 1 127 ? 3.706 10.290 -20.565 1.00 59.41 127 PRO A O 1
ATOM 1003 N N . ARG A 1 128 ? 1.549 10.618 -19.967 1.00 57.84 128 ARG A N 1
ATOM 1004 C CA . ARG A 1 128 ? 1.546 12.067 -20.187 1.00 57.84 128 ARG A CA 1
ATOM 1005 C C . ARG A 1 128 ? 2.782 12.661 -19.503 1.00 57.84 128 ARG A C 1
ATOM 1007 O O . ARG A 1 128 ? 2.922 12.542 -18.288 1.00 57.84 128 ARG A O 1
ATOM 1014 N N . LYS A 1 129 ? 3.686 13.264 -20.289 1.00 55.03 129 LYS A N 1
ATOM 1015 C CA . LYS A 1 129 ? 4.940 13.870 -19.810 1.00 55.03 129 LYS A CA 1
ATOM 1016 C C . LYS A 1 129 ? 4.646 15.108 -18.967 1.00 55.03 129 LYS A C 1
ATOM 1018 O O . LYS A 1 129 ? 4.819 16.233 -19.420 1.00 55.03 129 LYS A O 1
ATOM 1023 N N . ASP A 1 130 ? 4.226 14.901 -17.731 1.00 64.06 130 ASP A N 1
ATOM 1024 C CA . ASP A 1 130 ? 4.375 15.904 -16.692 1.00 64.06 130 ASP A CA 1
ATOM 1025 C C . ASP A 1 130 ? 5.693 15.620 -15.968 1.00 64.06 130 ASP A C 1
ATOM 1027 O O . ASP A 1 130 ? 5.763 14.809 -15.047 1.00 64.06 130 ASP A O 1
ATOM 1031 N N . LEU A 1 131 ? 6.766 16.261 -16.439 1.00 55.56 131 LEU A N 1
ATOM 1032 C CA . LEU A 1 131 ? 8.120 16.103 -15.894 1.00 55.56 131 LEU A CA 1
ATOM 1033 C C . LEU A 1 131 ? 8.230 16.545 -14.424 1.00 55.56 131 LEU A C 1
ATOM 1035 O O . LEU A 1 131 ? 9.249 16.281 -13.791 1.00 55.56 131 LEU A O 1
ATOM 1039 N N . ALA A 1 132 ? 7.206 17.207 -13.874 1.00 69.56 132 ALA A N 1
ATOM 1040 C CA . ALA A 1 132 ? 7.145 17.557 -12.461 1.00 69.56 132 ALA A CA 1
ATOM 1041 C C . ALA A 1 132 ? 6.558 16.435 -11.578 1.00 69.56 132 ALA A C 1
ATOM 1043 O O . ALA A 1 132 ? 6.566 16.571 -10.351 1.00 69.56 132 ALA A O 1
ATOM 1044 N N . GLN A 1 133 ? 6.041 15.341 -12.154 1.00 77.44 133 GLN A N 1
ATOM 1045 C CA . GLN A 1 133 ? 5.438 14.253 -11.379 1.00 77.44 133 GLN A CA 1
ATOM 1046 C C . GLN A 1 133 ? 6.484 13.278 -10.817 1.00 77.44 133 GLN A C 1
ATOM 1048 O O . GLN A 1 133 ? 7.435 12.912 -11.510 1.00 77.44 133 GLN A O 1
ATOM 1053 N N . PRO A 1 134 ? 6.307 12.803 -9.567 1.00 85.88 134 PRO A N 1
ATOM 1054 C CA . PRO A 1 134 ? 7.141 11.745 -9.008 1.00 85.88 134 PRO A CA 1
ATOM 1055 C C . PRO A 1 134 ? 7.102 10.463 -9.849 1.00 85.88 134 PRO A C 1
ATOM 1057 O O . PRO A 1 134 ? 6.041 10.054 -10.315 1.00 85.88 134 PRO A O 1
ATOM 1060 N N . ALA A 1 135 ? 8.236 9.769 -9.946 1.00 86.31 135 ALA A N 1
ATOM 1061 C CA . ALA A 1 135 ? 8.407 8.565 -10.765 1.00 86.31 135 ALA A CA 1
ATOM 1062 C C . ALA A 1 135 ? 7.298 7.506 -10.585 1.00 86.31 135 ALA A C 1
ATOM 1064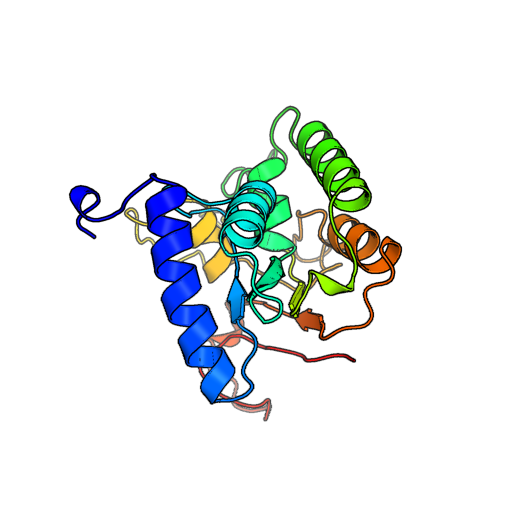 O O . ALA A 1 135 ? 6.652 7.095 -11.547 1.00 86.31 135 ALA A O 1
ATOM 1065 N N . TYR A 1 136 ? 7.015 7.117 -9.338 1.00 89.94 136 TYR A N 1
ATOM 1066 C CA . TYR A 1 136 ? 5.986 6.114 -9.036 1.00 89.94 136 TYR A CA 1
ATOM 1067 C C . TYR A 1 136 ? 4.561 6.602 -9.328 1.00 89.94 136 TYR A C 1
ATOM 1069 O O . TYR A 1 136 ? 3.687 5.791 -9.619 1.00 89.94 136 TYR A O 1
ATOM 1077 N N . MET A 1 137 ? 4.313 7.916 -9.278 1.00 89.06 137 MET A N 1
ATOM 1078 C CA . MET A 1 137 ? 3.020 8.485 -9.673 1.00 89.06 137 MET A CA 1
ATOM 1079 C C . MET A 1 137 ? 2.817 8.342 -11.184 1.00 89.06 137 MET A C 1
ATOM 1081 O O . MET A 1 137 ? 1.725 7.979 -11.622 1.00 89.06 137 MET A O 1
ATOM 1085 N N . THR A 1 138 ? 3.871 8.577 -11.970 1.00 86.38 138 THR A N 1
ATOM 1086 C CA . THR A 1 138 ? 3.856 8.387 -13.424 1.00 86.38 138 THR A CA 1
ATOM 1087 C C . THR A 1 138 ? 3.526 6.944 -13.788 1.00 86.38 138 THR A C 1
ATOM 1089 O O . THR A 1 138 ? 2.612 6.721 -14.581 1.00 86.38 138 THR A O 1
ATOM 1092 N N . GLN A 1 139 ? 4.199 5.969 -13.168 1.00 89.50 139 GLN A N 1
ATOM 1093 C CA . GLN A 1 139 ? 3.895 4.551 -13.378 1.00 89.50 139 GLN A CA 1
ATOM 1094 C C . GLN A 1 139 ? 2.462 4.218 -12.941 1.00 89.50 139 GLN A C 1
ATOM 1096 O O . GLN A 1 139 ? 1.692 3.670 -13.723 1.00 89.50 139 GLN A O 1
ATOM 1101 N N . SER A 1 140 ? 2.055 4.629 -11.737 1.00 90.44 140 SER A N 1
ATOM 1102 C CA . SER A 1 140 ? 0.727 4.310 -11.202 1.00 90.44 140 SER A CA 1
ATOM 1103 C C . SER A 1 140 ? -0.407 4.768 -12.107 1.00 90.44 140 SER A C 1
ATOM 1105 O O . SER A 1 140 ? -1.371 4.047 -12.292 1.00 90.44 140 SER A O 1
ATOM 1107 N N . ARG A 1 141 ? -0.324 5.975 -12.666 1.00 85.12 141 ARG A N 1
ATOM 1108 C CA . ARG A 1 141 ? -1.440 6.564 -13.419 1.00 85.12 141 ARG A CA 1
ATOM 1109 C C . ARG A 1 141 ? -1.605 6.023 -14.835 1.00 85.12 141 ARG A C 1
ATOM 1111 O O . ARG A 1 141 ? -2.607 6.327 -15.470 1.00 85.12 141 ARG A O 1
ATOM 1118 N N . ASN A 1 142 ? -0.600 5.327 -15.354 1.00 83.88 142 ASN A N 1
ATOM 1119 C CA . ASN A 1 142 ? -0.511 5.047 -16.787 1.00 83.88 142 ASN A CA 1
ATOM 1120 C C . ASN A 1 142 ? -0.080 3.613 -17.104 1.00 83.88 142 ASN A C 1
ATOM 1122 O O . ASN A 1 142 ? -0.052 3.242 -18.270 1.00 83.88 142 ASN A O 1
ATOM 1126 N N . CYS A 1 143 ? 0.356 2.852 -16.103 1.00 89.00 143 CYS A N 1
ATOM 1127 C CA . CYS A 1 143 ? 0.982 1.550 -16.311 1.00 89.00 143 CYS A CA 1
ATOM 1128 C C . CYS A 1 143 ? 0.380 0.466 -15.416 1.00 89.00 143 CYS A C 1
ATOM 1130 O O . CYS A 1 143 ? 0.883 -0.647 -15.461 1.00 89.00 143 CYS A O 1
ATOM 1132 N N . ARG A 1 144 ? -0.644 0.756 -14.590 1.00 91.88 144 ARG A N 1
ATOM 1133 C CA . ARG A 1 144 ? -1.265 -0.286 -13.757 1.00 91.88 144 ARG A CA 1
ATOM 1134 C C . ARG A 1 144 ? -2.142 -1.199 -14.600 1.00 91.88 144 ARG A C 1
ATOM 1136 O O . ARG A 1 144 ? -3.074 -0.727 -15.253 1.00 91.88 144 ARG A O 1
ATOM 1143 N N . ILE A 1 145 ? -1.860 -2.488 -14.504 1.00 91.62 145 ILE A N 1
ATOM 1144 C CA . ILE A 1 145 ? -2.533 -3.580 -15.209 1.00 91.62 145 ILE A CA 1
ATOM 1145 C C . ILE A 1 145 ? -3.045 -4.608 -14.190 1.00 91.62 145 ILE A C 1
ATOM 1147 O O . ILE A 1 145 ? -2.804 -4.459 -12.983 1.00 91.62 145 ILE A O 1
ATOM 1151 N N . PHE A 1 146 ? -3.776 -5.629 -14.633 1.00 93.69 146 PHE A N 1
ATOM 1152 C CA . PHE A 1 146 ? -4.242 -6.659 -13.708 1.00 93.69 146 PHE A CA 1
ATOM 1153 C C . PHE A 1 146 ? -3.072 -7.537 -13.232 1.00 93.69 146 PHE A C 1
ATOM 1155 O O . PHE A 1 146 ? -2.105 -7.745 -13.964 1.00 93.69 146 PHE A O 1
ATOM 1162 N N . PRO A 1 147 ? -3.135 -8.082 -12.004 1.00 94.06 147 PRO A N 1
ATOM 1163 C CA . PRO A 1 147 ? -2.206 -9.127 -11.586 1.00 94.06 147 PRO A CA 1
ATOM 1164 C C . PRO A 1 147 ? -2.213 -10.325 -12.545 1.00 94.06 147 PRO A C 1
ATOM 1166 O O . PRO A 1 147 ? -3.261 -10.664 -13.095 1.00 94.06 147 PRO A O 1
ATOM 1169 N N . CYS A 1 148 ? -1.065 -11.000 -12.672 1.00 94.12 148 CYS A N 1
ATOM 1170 C CA . CYS A 1 148 ? -0.861 -12.164 -13.551 1.00 94.12 148 CYS A CA 1
ATOM 1171 C C . CYS A 1 148 ? -0.936 -11.845 -15.061 1.00 94.12 148 CYS A C 1
ATOM 1173 O O . CYS A 1 148 ? -1.260 -12.712 -15.875 1.00 94.12 148 CYS A O 1
ATOM 1175 N N . GLU A 1 149 ? -0.663 -10.596 -15.442 1.00 93.06 149 GLU A N 1
ATOM 1176 C CA . GLU A 1 149 ? -0.558 -10.154 -16.835 1.00 93.06 149 GLU A CA 1
ATOM 1177 C C . GLU A 1 149 ? 0.916 -10.018 -17.277 1.00 93.06 149 GLU A C 1
ATOM 1179 O O . GLU A 1 149 ? 1.289 -9.081 -17.986 1.00 93.06 149 GLU A O 1
ATOM 1184 N N . GLU A 1 150 ? 1.791 -10.961 -16.902 1.00 92.81 150 GLU A N 1
ATOM 1185 C CA . GLU A 1 150 ? 3.221 -10.937 -17.268 1.00 92.81 150 GLU A CA 1
ATOM 1186 C C . GLU A 1 150 ? 3.421 -10.963 -18.792 1.00 92.81 150 GLU A C 1
ATOM 1188 O O . GLU A 1 150 ? 4.333 -10.328 -19.322 1.00 92.81 150 GLU A O 1
ATOM 1193 N N . ALA A 1 151 ? 2.519 -11.632 -19.520 1.00 91.12 151 ALA A N 1
ATOM 1194 C CA . ALA A 1 151 ? 2.487 -11.625 -20.985 1.00 91.12 151 ALA A CA 1
ATOM 1195 C C . ALA A 1 151 ? 2.257 -10.222 -21.585 1.00 91.12 151 ALA A C 1
ATOM 1197 O O . ALA A 1 151 ? 2.622 -9.982 -22.736 1.00 91.12 151 ALA A O 1
ATOM 1198 N N . TYR A 1 152 ? 1.685 -9.301 -20.806 1.00 87.88 152 TYR A N 1
ATOM 1199 C CA . TYR A 1 152 ? 1.455 -7.901 -21.162 1.00 87.88 152 TYR A CA 1
ATOM 1200 C C . TYR A 1 152 ? 2.462 -6.949 -20.497 1.00 87.88 152 TYR A C 1
ATOM 1202 O O . TYR A 1 152 ? 2.320 -5.731 -20.590 1.00 87.88 152 TYR A O 1
ATOM 1210 N N . GLY A 1 153 ? 3.510 -7.493 -19.869 1.00 90.12 153 GLY A N 1
ATOM 1211 C CA . GLY A 1 153 ? 4.609 -6.725 -19.291 1.00 90.12 153 GLY A CA 1
ATOM 1212 C C . GLY A 1 153 ? 4.468 -6.410 -17.804 1.00 90.12 153 GLY A C 1
ATOM 1213 O O . GLY A 1 153 ? 5.163 -5.507 -17.342 1.00 90.12 153 GLY A O 1
ATOM 1214 N N . GLY A 1 154 ? 3.597 -7.108 -17.066 1.00 93.06 154 GLY A N 1
ATOM 1215 C CA . GLY A 1 154 ? 3.556 -7.043 -15.600 1.00 93.06 154 GLY A CA 1
ATOM 1216 C C . GLY A 1 154 ? 4.903 -7.410 -14.976 1.00 93.06 154 GLY A C 1
ATOM 1217 O O . GLY A 1 154 ? 5.563 -8.355 -15.414 1.00 93.06 154 GLY A O 1
ATOM 1218 N N . ILE A 1 155 ? 5.341 -6.626 -13.990 1.00 94.06 155 ILE A N 1
ATOM 1219 C CA . ILE A 1 155 ? 6.674 -6.755 -13.376 1.00 94.06 155 ILE A CA 1
ATOM 1220 C C . ILE A 1 155 ? 6.657 -6.739 -11.845 1.00 94.06 155 ILE A C 1
ATOM 1222 O O . ILE A 1 155 ? 7.709 -6.905 -11.222 1.00 94.06 155 ILE A O 1
ATOM 1226 N N . LEU A 1 156 ? 5.514 -6.484 -11.212 1.00 95.88 156 LEU A N 1
ATOM 1227 C CA . LEU A 1 156 ? 5.417 -6.382 -9.763 1.00 95.88 156 LEU A CA 1
ATOM 1228 C C . LEU A 1 156 ? 5.053 -7.740 -9.151 1.00 95.88 156 LEU A C 1
ATOM 1230 O O . LEU A 1 156 ? 4.178 -8.436 -9.658 1.00 95.88 156 LEU A O 1
ATOM 1234 N N . PRO A 1 157 ? 5.629 -8.101 -7.990 1.00 95.81 157 PRO A N 1
ATOM 1235 C CA . PRO A 1 157 ? 5.254 -9.305 -7.243 1.00 95.81 157 PRO A CA 1
ATOM 1236 C C . PRO A 1 157 ? 3.898 -9.146 -6.519 1.00 95.81 157 PRO A C 1
ATOM 1238 O O . PRO A 1 157 ? 3.778 -9.366 -5.312 1.00 95.81 157 PRO A O 1
ATOM 1241 N N . ALA A 1 158 ? 2.849 -8.735 -7.239 1.00 96.31 158 ALA A N 1
ATOM 1242 C CA . ALA A 1 158 ? 1.527 -8.451 -6.679 1.00 96.31 158 ALA A CA 1
ATOM 1243 C C . ALA A 1 158 ? 0.893 -9.691 -6.025 1.00 96.31 158 ALA A C 1
ATOM 1245 O O . ALA A 1 158 ? 0.286 -9.593 -4.957 1.00 96.31 158 ALA A O 1
ATOM 1246 N N . VAL A 1 159 ? 1.103 -10.871 -6.620 1.00 96.94 159 VAL A N 1
ATOM 1247 C CA . VAL A 1 159 ? 0.614 -12.155 -6.092 1.00 96.94 159 VAL A CA 1
ATOM 1248 C C . VAL A 1 159 ? 1.237 -12.487 -4.736 1.00 96.94 159 VAL A C 1
ATOM 1250 O O . VAL A 1 159 ? 0.558 -13.045 -3.877 1.00 96.94 159 VAL A O 1
ATOM 1253 N N . ASP A 1 160 ? 2.499 -12.126 -4.500 1.00 97.81 160 ASP A N 1
ATOM 1254 C CA . ASP A 1 160 ? 3.161 -12.397 -3.221 1.00 97.81 160 ASP A CA 1
ATOM 1255 C C . ASP A 1 160 ? 2.634 -11.494 -2.103 1.00 97.81 160 ASP A C 1
ATOM 1257 O O . ASP A 1 160 ? 2.431 -11.969 -0.982 1.00 97.81 160 ASP A O 1
ATOM 1261 N N . VAL A 1 161 ? 2.326 -10.226 -2.409 1.00 98.12 161 VAL A N 1
ATOM 1262 C CA . VAL A 1 161 ? 1.616 -9.341 -1.470 1.00 98.12 161 VAL A CA 1
ATOM 1263 C C . VAL A 1 161 ? 0.227 -9.902 -1.171 1.00 98.12 161 VAL A C 1
ATOM 1265 O O . VAL A 1 161 ? -0.148 -10.019 -0.006 1.00 98.12 161 VAL A O 1
ATOM 1268 N N . ALA A 1 162 ? -0.521 -10.295 -2.206 1.00 97.88 162 ALA A N 1
ATOM 1269 C CA . ALA A 1 162 ? -1.854 -10.865 -2.046 1.00 97.88 162 ALA A CA 1
ATOM 1270 C C . ALA A 1 162 ? -1.834 -12.126 -1.183 1.00 97.88 162 ALA A C 1
ATOM 1272 O O . ALA A 1 162 ? -2.580 -12.217 -0.211 1.00 97.88 162 ALA A O 1
ATOM 1273 N N . ARG A 1 163 ? -0.916 -13.056 -1.464 1.00 98.06 163 ARG A N 1
ATOM 1274 C CA . ARG A 1 163 ? -0.715 -14.251 -0.642 1.00 98.06 163 ARG A CA 1
ATOM 1275 C C . ARG A 1 163 ? -0.396 -13.875 0.800 1.00 98.06 163 ARG A C 1
ATOM 1277 O O . ARG A 1 163 ? -0.981 -14.450 1.703 1.00 98.06 163 ARG A O 1
ATOM 1284 N N . ALA A 1 164 ? 0.470 -12.890 1.035 1.00 98.12 164 ALA A N 1
ATOM 1285 C CA . ALA A 1 164 ? 0.790 -12.472 2.394 1.00 98.12 164 ALA A CA 1
ATOM 1286 C C . ALA A 1 164 ? -0.417 -11.918 3.164 1.00 98.12 164 ALA A C 1
ATOM 1288 O O . ALA A 1 164 ? -0.558 -12.223 4.346 1.00 98.12 164 ALA A O 1
ATOM 1289 N N . VAL A 1 165 ? -1.290 -11.154 2.502 1.00 98.12 165 VAL A N 1
ATOM 1290 C CA . VAL A 1 165 ? -2.522 -10.625 3.104 1.00 98.12 165 VAL A CA 1
ATOM 1291 C C . VAL A 1 165 ? -3.549 -11.733 3.355 1.00 98.12 165 VAL A C 1
ATOM 1293 O O . VAL A 1 165 ? -4.158 -11.765 4.420 1.00 98.12 165 VAL A O 1
ATOM 1296 N N . PHE A 1 166 ? -3.723 -12.675 2.428 1.00 97.75 166 PHE A N 1
ATOM 1297 C CA . PHE A 1 166 ? -4.654 -13.792 2.619 1.00 97.75 166 PHE A CA 1
ATOM 1298 C C . PHE A 1 166 ? -4.148 -14.825 3.635 1.00 97.75 166 PHE A C 1
ATOM 1300 O O . PHE A 1 166 ? -4.949 -15.344 4.406 1.00 97.75 166 PHE A O 1
ATOM 1307 N N . ASP A 1 167 ? -2.835 -15.058 3.723 1.00 97.19 167 ASP A N 1
ATOM 1308 C CA . ASP A 1 167 ? -2.218 -15.925 4.740 1.00 97.19 167 ASP A CA 1
ATOM 1309 C C . ASP A 1 167 ? -2.451 -15.408 6.171 1.00 97.19 167 ASP A C 1
ATOM 1311 O O . ASP A 1 167 ? -2.437 -16.197 7.115 1.00 97.19 167 ASP A O 1
ATOM 1315 N N . LEU A 1 168 ? -2.673 -14.098 6.352 1.00 96.50 168 LEU A N 1
ATOM 1316 C CA . LEU A 1 168 ? -3.092 -13.542 7.644 1.00 96.50 168 LEU A CA 1
ATOM 1317 C C . LEU A 1 168 ? -4.492 -14.030 8.053 1.00 96.50 168 LEU A C 1
ATOM 1319 O O . LEU A 1 168 ? -4.819 -13.989 9.237 1.00 96.50 168 LEU A O 1
ATOM 1323 N N . GLY A 1 169 ? -5.320 -14.461 7.095 1.00 97.12 169 GLY A N 1
ATOM 1324 C CA . GLY A 1 169 ? -6.744 -14.754 7.276 1.00 97.12 169 GLY A CA 1
ATOM 1325 C C . GLY A 1 169 ? -7.660 -13.575 6.934 1.00 97.12 169 GLY A C 1
ATOM 1326 O O . GLY A 1 169 ? -8.746 -13.457 7.497 1.00 97.12 169 GLY A O 1
ATOM 1327 N N . TYR A 1 170 ? -7.223 -12.649 6.073 1.00 97.69 170 TYR A N 1
ATOM 1328 C CA . TYR A 1 170 ? -8.076 -11.551 5.615 1.00 97.69 170 TYR A CA 1
ATOM 1329 C C . TYR A 1 170 ? -9.152 -12.044 4.637 1.00 97.69 170 TYR A C 1
ATOM 1331 O O . TYR A 1 170 ? -8.837 -12.552 3.568 1.00 97.69 170 TYR A O 1
ATOM 1339 N N . GLU A 1 171 ? -10.421 -11.824 4.985 1.00 96.12 1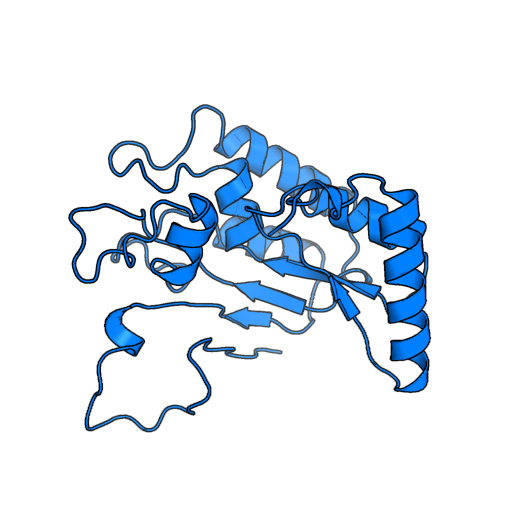71 GLU A N 1
ATOM 1340 C CA . GLU A 1 171 ? -11.609 -12.178 4.181 1.00 96.12 171 GLU A CA 1
ATOM 1341 C C . GLU A 1 171 ? -12.479 -10.938 3.885 1.00 96.12 171 GLU A C 1
ATOM 1343 O O . GLU A 1 171 ? -13.695 -11.015 3.704 1.00 96.12 171 GLU A O 1
ATOM 1348 N N . GLY A 1 172 ? -11.878 -9.747 3.966 1.00 94.75 172 GLY A N 1
ATOM 1349 C CA . GLY A 1 172 ? -12.579 -8.489 3.740 1.00 94.75 172 GLY A CA 1
ATOM 1350 C C . GLY A 1 172 ? -12.684 -8.122 2.261 1.00 94.75 172 GLY A C 1
ATOM 1351 O O . GLY A 1 172 ? -12.464 -8.930 1.366 1.00 94.75 172 GLY A O 1
ATOM 1352 N N . TRP A 1 173 ? -13.020 -6.860 2.008 1.00 96.19 173 TRP A N 1
ATOM 1353 C CA . TRP A 1 173 ? -13.186 -6.345 0.655 1.00 96.19 173 TRP A CA 1
ATOM 1354 C C . TRP A 1 173 ? -11.866 -6.297 -0.109 1.00 96.19 173 TRP A C 1
ATOM 1356 O O . TRP A 1 173 ? -10.926 -5.599 0.281 1.00 96.19 173 TRP A O 1
ATOM 1366 N N . VAL A 1 174 ? -11.855 -6.978 -1.249 1.00 95.50 174 VAL A N 1
ATOM 1367 C CA . VAL A 1 174 ? -10.765 -6.933 -2.219 1.00 95.50 174 VAL A CA 1
ATOM 1368 C C . VAL A 1 174 ? -11.253 -6.199 -3.452 1.00 95.50 174 VAL A C 1
ATOM 1370 O O . VAL A 1 174 ? -12.385 -6.395 -3.890 1.00 95.50 174 VAL A O 1
ATOM 1373 N N . SER A 1 175 ? -10.406 -5.361 -4.027 1.00 93.62 175 SER A N 1
ATOM 1374 C CA . SER A 1 175 ? -10.693 -4.701 -5.290 1.00 93.62 175 SER A CA 1
ATOM 1375 C C . SER A 1 175 ? -9.532 -4.794 -6.256 1.00 93.62 175 SER A C 1
ATOM 1377 O O . SER A 1 175 ? -8.394 -4.956 -5.834 1.00 93.62 175 SER A O 1
ATOM 1379 N N . MET A 1 176 ? -9.814 -4.665 -7.546 1.00 92.56 176 MET A N 1
ATOM 1380 C CA . MET A 1 176 ? -8.783 -4.347 -8.530 1.00 92.56 176 MET A CA 1
ATOM 1381 C C . MET A 1 176 ? -8.616 -2.823 -8.596 1.00 92.56 176 MET A C 1
ATOM 1383 O O . MET A 1 176 ? -9.614 -2.113 -8.549 1.00 92.56 176 MET A O 1
ATOM 1387 N N . GLU A 1 177 ? -7.391 -2.307 -8.698 1.00 91.25 177 GLU A N 1
ATOM 1388 C CA . GLU A 1 177 ? -7.132 -0.879 -8.942 1.00 91.25 177 GLU A CA 1
ATOM 1389 C C . GLU A 1 177 ? -6.204 -0.702 -10.147 1.00 91.25 177 GLU A C 1
ATOM 1391 O O . GLU A 1 177 ? -4.994 -0.513 -10.022 1.00 91.25 177 GLU A O 1
ATOM 1396 N N . VAL A 1 178 ? -6.778 -0.780 -11.345 1.00 87.75 178 VAL A N 1
ATOM 1397 C CA . VAL A 1 178 ? -6.029 -0.701 -12.605 1.00 87.75 178 VAL A CA 1
ATOM 1398 C C . VAL A 1 178 ? -6.251 0.633 -13.315 1.00 87.75 178 VAL A C 1
ATOM 1400 O O . VAL A 1 178 ? -7.346 1.197 -13.283 1.00 87.75 178 VAL A O 1
ATOM 1403 N N . PHE A 1 179 ? -5.210 1.118 -13.994 1.00 81.12 179 PHE A N 1
ATOM 1404 C CA . PHE A 1 179 ? -5.204 2.368 -14.761 1.00 81.12 179 PHE A CA 1
ATOM 1405 C C . PHE A 1 179 ? -4.691 2.085 -16.176 1.00 81.12 179 PHE A C 1
ATOM 1407 O O . PHE A 1 179 ? -3.623 2.551 -16.581 1.00 81.12 179 PHE A O 1
ATOM 1414 N N . TYR A 1 180 ? -5.443 1.269 -16.912 1.00 69.19 180 TYR A N 1
ATOM 1415 C CA . TYR A 1 180 ? -5.058 0.833 -18.248 1.00 69.19 180 TYR A CA 1
ATOM 1416 C C . TYR A 1 180 ? -5.256 1.957 -19.270 1.00 69.19 180 TYR A C 1
ATOM 1418 O O . TYR A 1 180 ? -6.329 2.558 -19.341 1.00 69.19 180 TYR A O 1
ATOM 1426 N N . THR A 1 181 ? -4.230 2.270 -20.065 1.00 63.12 181 THR A N 1
ATOM 1427 C CA . THR A 1 181 ? -4.268 3.443 -20.950 1.00 63.12 181 THR A CA 1
ATOM 1428 C C . THR A 1 181 ? -5.247 3.302 -22.117 1.00 63.12 181 THR A C 1
ATOM 1430 O O . THR A 1 181 ? -5.789 4.306 -22.576 1.00 63.12 181 THR A O 1
ATOM 1433 N N . GLU A 1 182 ? -5.552 2.080 -22.558 1.00 60.53 182 GLU A N 1
ATOM 1434 C CA . GLU A 1 182 ? -6.584 1.860 -23.582 1.00 60.53 182 GLU A CA 1
ATOM 1435 C C . GLU A 1 182 ? -8.011 2.072 -23.053 1.00 60.53 182 GLU A C 1
ATOM 1437 O O . GLU A 1 182 ? -8.930 2.221 -23.852 1.00 60.53 182 GLU A O 1
ATOM 1442 N N . LEU A 1 183 ? -8.218 2.151 -21.729 1.00 55.34 183 LEU A N 1
ATOM 1443 C CA . LEU A 1 183 ? -9.515 2.556 -21.166 1.00 55.34 183 LEU A CA 1
ATOM 1444 C C . LEU A 1 183 ? -9.832 4.032 -21.448 1.00 55.34 183 LEU A C 1
ATOM 1446 O O . LEU A 1 183 ? -10.967 4.456 -21.270 1.00 55.34 183 LEU A O 1
ATOM 1450 N N . TRP A 1 184 ? -8.846 4.826 -21.877 1.00 55.41 184 TRP A N 1
ATOM 1451 C CA . TRP A 1 184 ? -9.065 6.215 -22.283 1.00 55.41 184 TRP A CA 1
ATOM 1452 C C . TRP A 1 184 ? -9.453 6.359 -23.760 1.00 55.41 184 TRP A C 1
ATOM 1454 O O . TRP A 1 184 ? -9.728 7.480 -24.191 1.00 55.41 184 TRP A O 1
ATOM 1464 N N . GLU A 1 185 ? -9.457 5.274 -24.541 1.00 56.62 185 GLU A N 1
ATOM 1465 C CA . GLU A 1 185 ? -9.951 5.280 -25.921 1.00 56.62 185 GLU A CA 1
ATOM 1466 C C . GLU A 1 185 ? -11.479 5.083 -25.923 1.00 56.62 185 GLU A C 1
ATOM 1468 O O . GLU A 1 185 ? -11.989 4.134 -25.330 1.00 56.62 185 GLU A O 1
ATOM 1473 N N . GLU A 1 186 ? -12.230 5.968 -26.591 1.00 48.66 186 GLU A N 1
ATOM 1474 C CA . GLU A 1 186 ? -13.666 5.756 -26.825 1.00 48.66 186 GLU A CA 1
ATOM 1475 C C . GLU A 1 186 ? -13.856 4.494 -27.684 1.00 48.66 186 GLU A C 1
ATOM 1477 O O . GLU A 1 186 ? -13.416 4.445 -28.833 1.00 48.66 186 GLU A O 1
ATOM 1482 N N . ARG A 1 187 ? -14.505 3.459 -27.135 1.00 49.03 187 ARG A N 1
ATOM 1483 C CA . ARG A 1 187 ? -14.928 2.268 -27.889 1.00 49.03 187 ARG A CA 1
ATOM 1484 C C . ARG A 1 187 ? -16.453 2.273 -28.020 1.00 49.03 187 ARG A C 1
ATOM 1486 O O . ARG A 1 187 ? -17.147 2.394 -27.015 1.00 49.03 187 ARG A O 1
ATOM 1493 N N . GLU A 1 188 ? -16.967 2.141 -29.247 1.00 45.84 188 GLU A N 1
ATOM 1494 C CA . GLU A 1 188 ? -18.412 2.202 -29.558 1.00 45.84 188 GLU A CA 1
ATOM 1495 C C . GLU A 1 188 ? -19.233 1.038 -28.971 1.00 45.84 188 GLU A C 1
ATOM 1497 O O . GLU A 1 188 ? -20.449 1.147 -28.835 1.00 45.84 188 GLU A O 1
ATOM 1502 N N . GLU A 1 189 ? -18.595 -0.057 -28.557 1.00 42.19 189 GLU A N 1
ATOM 1503 C CA . GLU A 1 189 ? -19.282 -1.237 -28.035 1.00 42.19 189 GLU A CA 1
ATOM 1504 C C . GLU A 1 189 ? -18.544 -1.772 -26.810 1.00 42.19 189 GLU A C 1
ATOM 1506 O O . GLU A 1 189 ? -17.580 -2.491 -26.985 1.00 42.19 189 GLU A O 1
ATOM 1511 N N . TYR A 1 190 ? -18.940 -1.381 -25.593 1.00 42.12 190 TYR A N 1
ATOM 1512 C CA . TYR A 1 190 ? -18.992 -2.204 -24.366 1.00 42.12 190 TYR A CA 1
ATOM 1513 C C . TYR A 1 190 ? -19.552 -1.334 -23.227 1.00 42.12 190 TYR A C 1
ATOM 1515 O O . TYR A 1 190 ? -18.927 -0.375 -22.778 1.00 42.12 190 TYR A O 1
ATOM 1523 N N . VAL A 1 191 ? -20.744 -1.678 -22.731 1.00 36.62 191 VAL A N 1
ATOM 1524 C CA . VAL A 1 191 ? -21.317 -1.088 -21.513 1.00 36.62 191 VAL A CA 1
ATOM 1525 C C . VAL A 1 191 ? -20.627 -1.733 -20.311 1.00 36.62 191 VAL A C 1
ATOM 1527 O O . VAL A 1 191 ? -21.099 -2.736 -19.783 1.00 36.62 191 VAL A O 1
ATOM 1530 N N . PHE A 1 192 ? -19.499 -1.173 -19.879 1.00 35.53 192 PHE A N 1
ATOM 1531 C CA . PHE A 1 192 ? -18.975 -1.392 -18.531 1.00 35.53 192 PHE A CA 1
ATOM 1532 C C . PHE A 1 192 ? -18.997 -0.069 -17.764 1.00 35.53 192 PHE A C 1
ATOM 1534 O O . PHE A 1 192 ? -18.697 0.992 -18.304 1.00 35.53 192 PHE A O 1
ATOM 1541 N N . LEU A 1 193 ? -19.482 -0.149 -16.523 1.00 32.06 193 LEU A N 1
ATOM 1542 C CA . LEU A 1 193 ? -19.963 0.966 -15.711 1.00 32.06 193 LEU A CA 1
ATOM 1543 C C . LEU A 1 193 ? -18.951 2.124 -15.622 1.00 32.06 193 LEU A C 1
ATOM 1545 O O . LEU A 1 193 ? -17.889 2.014 -15.015 1.00 32.06 193 LEU A O 1
ATOM 1549 N N . PHE A 1 194 ? -19.341 3.251 -16.209 1.00 33.66 194 PHE A N 1
ATOM 1550 C CA . PHE A 1 194 ? -18.639 4.528 -16.200 1.00 33.66 194 PHE A CA 1
ATOM 1551 C C . PHE A 1 194 ? -18.667 5.189 -14.817 1.00 33.66 194 PHE A C 1
ATOM 1553 O O . PHE A 1 194 ? -19.746 5.501 -14.318 1.00 33.66 194 PHE A O 1
ATOM 1560 N N . LEU A 1 195 ? -17.492 5.513 -14.267 1.00 28.81 195 LEU A N 1
ATOM 1561 C CA . LEU A 1 195 ? -17.249 6.712 -13.449 1.00 28.81 195 LEU A CA 1
ATOM 1562 C C . LEU A 1 195 ? -15.730 6.915 -13.286 1.00 28.81 195 LEU A C 1
ATOM 1564 O O . LEU A 1 195 ? -15.097 6.270 -12.463 1.00 28.81 195 LEU A O 1
ATOM 1568 N N . TYR A 1 196 ? -15.150 7.801 -14.108 1.00 30.56 196 TYR A N 1
ATOM 1569 C CA . TYR A 1 196 ? -13.785 8.342 -13.975 1.00 30.56 196 TYR A CA 1
ATOM 1570 C C . TYR A 1 196 ? -12.691 7.312 -13.595 1.00 30.56 196 TYR A C 1
ATOM 1572 O O . TYR A 1 196 ? -11.987 7.460 -12.603 1.00 30.56 196 TYR A O 1
ATOM 1580 N N . HIS A 1 197 ? -12.572 6.281 -14.440 1.00 39.66 197 HIS A N 1
ATOM 1581 C CA . HIS A 1 197 ? -11.433 5.377 -14.679 1.00 39.66 197 HIS A CA 1
ATOM 1582 C C . HIS A 1 197 ? -10.528 5.009 -13.485 1.00 39.66 197 HIS A C 1
ATOM 1584 O O . HIS A 1 197 ? -9.311 5.180 -13.533 1.00 39.66 197 HIS A O 1
ATOM 1590 N N . ILE A 1 198 ? -11.150 4.418 -12.462 1.00 43.09 198 ILE A N 1
ATOM 1591 C CA . ILE A 1 198 ? -10.590 3.339 -11.636 1.00 43.09 198 ILE A CA 1
ATOM 1592 C C . ILE A 1 198 ? -11.613 2.201 -11.686 1.00 43.09 198 ILE A C 1
ATOM 1594 O O . ILE A 1 198 ? -12.757 2.398 -11.271 1.00 43.09 198 ILE A O 1
ATOM 1598 N N . ILE A 1 199 ? -11.249 1.024 -12.205 1.00 41.25 199 ILE A N 1
ATOM 1599 C CA . ILE A 1 199 ? -12.151 -0.140 -12.167 1.00 41.25 199 ILE A CA 1
ATOM 1600 C C . ILE A 1 199 ? -12.015 -0.807 -10.801 1.00 41.25 199 ILE A C 1
ATOM 1602 O O . ILE A 1 199 ? -11.223 -1.726 -10.653 1.00 41.25 199 ILE A O 1
ATOM 1606 N N . TRP A 1 200 ? -12.810 -0.377 -9.819 1.00 44.69 200 TRP A N 1
ATOM 1607 C CA . TRP A 1 200 ? -12.954 -1.086 -8.545 1.00 44.69 200 TRP A CA 1
ATOM 1608 C C . TRP A 1 200 ? -13.812 -2.344 -8.736 1.00 44.69 200 TRP A C 1
ATOM 1610 O O . TRP A 1 200 ? -15.030 -2.309 -8.559 1.00 44.69 200 TRP A O 1
ATOM 1620 N N . MET A 1 201 ? -13.203 -3.472 -9.108 1.00 49.50 201 MET A N 1
ATOM 1621 C CA . MET A 1 201 ? -13.920 -4.752 -9.112 1.00 49.50 201 MET A CA 1
ATOM 1622 C C . MET A 1 201 ? -13.947 -5.328 -7.697 1.00 49.50 201 MET A C 1
ATOM 1624 O O . MET A 1 201 ? -12.974 -5.937 -7.274 1.00 49.50 201 MET A O 1
ATOM 1628 N N . LEU A 1 202 ? -15.037 -5.103 -6.962 1.00 47.44 202 LEU A N 1
ATOM 1629 C CA . LEU A 1 202 ? -15.191 -5.583 -5.587 1.00 47.44 202 LEU A CA 1
ATOM 1630 C C . LEU A 1 202 ? -15.474 -7.089 -5.551 1.00 47.44 202 LEU A C 1
ATOM 1632 O O . LEU A 1 202 ? -16.456 -7.556 -6.128 1.00 47.44 202 LEU A O 1
ATOM 1636 N N . MET A 1 203 ? -14.645 -7.827 -4.821 1.00 51.66 203 MET A N 1
ATOM 1637 C CA . MET A 1 203 ? -14.836 -9.236 -4.488 1.00 51.66 203 MET A CA 1
ATOM 1638 C C . MET A 1 203 ? -14.981 -9.370 -2.969 1.00 51.66 203 MET A C 1
ATOM 1640 O O . MET A 1 203 ? -14.338 -8.638 -2.209 1.00 51.66 203 MET A O 1
ATOM 1644 N N . ARG A 1 204 ? -15.860 -10.277 -2.546 1.00 44.16 204 ARG A N 1
ATOM 1645 C CA . ARG A 1 204 ? -16.072 -10.669 -1.153 1.00 44.16 204 ARG A CA 1
ATOM 1646 C C . ARG A 1 204 ? -15.790 -12.154 -1.013 1.00 44.16 204 ARG A C 1
ATOM 1648 O O . ARG A 1 204 ? -16.160 -12.884 -1.959 1.00 44.16 204 ARG A O 1
#

InterPro domains:
  IPR013022 Xylose isomerase-like, TIM barrel domain [PF01261] (13-186)
  IPR036237 Xylose isomerase-like superfamily [SSF51658] (12-191)
  IPR050312 IolE/XylA/MocC-like [PTHR12110] (9-186)

Secondary structure (DSSP, 8-state):
--GGG----HHHHHHHHHHHHHHHHTTTPPEEE---TT-SS--SHHHHHHHHHHH--TTEEEEEEHHHHHHHHTB-TT-SS--BPTTHHHHHHHHHHHHHHH--GGGEEEEEE-EE----TTSTT-----TTS-HHHHHHHHHEE-TT-GGGT--S-HHHHHHHHHHTT--SEEEE----GGGGS--SS-----STT-----B-

Radius of gyration: 17.58 Å; chains: 1; bounding box: 41×40×48 Å

Organism: NCBI:txid1073089

Foldseek 3Di:
DPCVPPDLDLLVVLVVVLVVQVVCVVVVAAAADEAALPDPNGQEVVSVVVSCVSSPDLSYAHEAEQLSLFCNQFADQEDQPPGGDVCSVVRSVVVLVVCLVPDALSRGAEYEFWFWARQYPPDDLRFDPPVPDDSSVSGLQETTDGPPVVVVHGDTPRVSSVCSSVVSVHPHKYFYFGNYSCVPDDDPDDPDDDDDDGHGPIDD